Protein AF-A0A7V6CBP6-F1 (afdb_monomer)

Structure (mmCIF, N/CA/C/O backbone):
data_AF-A0A7V6CBP6-F1
#
_entry.id   AF-A0A7V6CBP6-F1
#
loop_
_atom_site.group_PDB
_atom_site.id
_atom_site.type_symbol
_atom_site.label_atom_id
_atom_site.label_alt_id
_atom_site.label_comp_id
_atom_site.label_asym_id
_atom_site.label_entity_id
_atom_site.label_seq_id
_atom_site.pdbx_PDB_ins_code
_atom_site.Cartn_x
_atom_site.Cartn_y
_atom_site.Cartn_z
_atom_site.occupancy
_atom_site.B_iso_or_equiv
_atom_site.auth_seq_id
_atom_site.auth_comp_id
_atom_site.auth_asym_id
_atom_site.auth_atom_id
_atom_site.pdbx_PDB_model_num
ATOM 1 N N . MET A 1 1 ? -61.537 -7.329 -17.086 1.00 38.50 1 MET A N 1
ATOM 2 C CA . MET A 1 1 ? -60.526 -8.376 -17.371 1.00 38.50 1 MET A CA 1
ATOM 3 C C . MET A 1 1 ? -59.136 -7.787 -17.125 1.00 38.50 1 MET A C 1
ATOM 5 O O . MET A 1 1 ? -59.029 -6.574 -17.039 1.00 38.50 1 MET A O 1
ATOM 9 N N . HIS A 1 2 ? -58.152 -8.631 -16.827 1.00 30.05 2 HIS A N 1
ATOM 10 C CA . HIS A 1 2 ? -57.202 -8.487 -15.713 1.00 30.05 2 HIS A CA 1
ATOM 11 C C . HIS A 1 2 ? -56.175 -7.332 -15.710 1.00 30.05 2 HIS A C 1
ATOM 13 O O . HIS A 1 2 ? -55.595 -6.974 -16.726 1.00 30.05 2 HIS A O 1
ATOM 19 N N . ARG A 1 3 ? -55.919 -6.841 -14.482 1.00 33.16 3 ARG A N 1
ATOM 20 C CA . ARG A 1 3 ? -54.707 -6.135 -14.025 1.00 33.16 3 ARG A CA 1
ATOM 21 C C . ARG A 1 3 ? -53.489 -7.062 -14.085 1.00 33.16 3 ARG A C 1
ATOM 23 O O . ARG A 1 3 ? -53.638 -8.225 -13.728 1.00 33.16 3 ARG A O 1
ATOM 30 N N . LEU A 1 4 ? -52.302 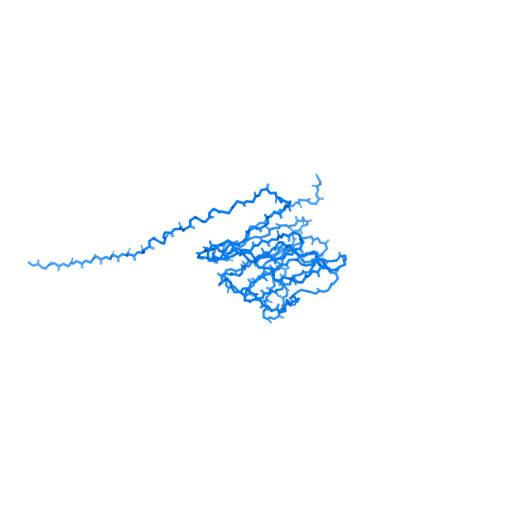-6.501 -14.325 1.00 26.56 4 LEU A N 1
ATOM 31 C CA . LEU A 1 4 ? -51.046 -6.931 -13.697 1.00 26.56 4 LEU A CA 1
ATOM 32 C C . LEU A 1 4 ? -50.136 -5.708 -13.493 1.00 26.56 4 LEU A C 1
ATOM 34 O O . LEU A 1 4 ? -49.913 -4.917 -14.405 1.00 26.56 4 LEU A O 1
ATOM 38 N N . SER A 1 5 ? -49.679 -5.555 -12.252 1.00 32.88 5 SER A N 1
ATOM 39 C CA . SER A 1 5 ? -48.709 -4.571 -11.772 1.00 32.88 5 SER A CA 1
ATOM 40 C C . SER A 1 5 ? -47.341 -5.238 -11.638 1.00 32.88 5 SER A C 1
ATOM 42 O O . SER A 1 5 ? -47.280 -6.411 -11.282 1.00 32.88 5 SER A O 1
ATOM 44 N N . ALA A 1 6 ? -46.262 -4.471 -11.786 1.00 27.09 6 ALA A N 1
ATOM 45 C CA . ALA A 1 6 ? -45.015 -4.730 -11.072 1.00 27.09 6 ALA A CA 1
ATOM 46 C C . ALA A 1 6 ? -44.311 -3.394 -10.800 1.00 27.09 6 ALA A C 1
ATOM 48 O O . ALA A 1 6 ? -43.872 -2.700 -11.712 1.00 27.09 6 ALA A O 1
ATOM 49 N N . LEU A 1 7 ? -44.283 -3.034 -9.518 1.00 31.08 7 LEU A N 1
ATOM 50 C CA . LEU A 1 7 ? -43.473 -1.981 -8.923 1.00 31.08 7 LEU A CA 1
ATOM 51 C C . LEU A 1 7 ? -42.168 -2.659 -8.479 1.00 31.08 7 LEU A C 1
ATOM 53 O O . LEU A 1 7 ? -42.246 -3.674 -7.787 1.00 31.08 7 LEU A O 1
ATOM 57 N N . LEU A 1 8 ? -40.997 -2.111 -8.807 1.00 27.20 8 LEU A N 1
ATOM 58 C CA . LEU A 1 8 ? -39.790 -2.394 -8.030 1.00 27.20 8 LEU A CA 1
ATOM 59 C C . LEU A 1 8 ? -39.321 -1.087 -7.397 1.00 27.20 8 LEU A C 1
ATOM 61 O O . LEU A 1 8 ? -38.826 -0.184 -8.065 1.00 27.20 8 LEU A O 1
ATOM 65 N N . LEU A 1 9 ? -39.560 -0.991 -6.093 1.00 33.56 9 LEU A N 1
ATOM 66 C CA . LEU A 1 9 ? -39.069 0.058 -5.219 1.00 33.56 9 LEU A CA 1
ATOM 67 C C . LEU A 1 9 ? -37.680 -0.389 -4.739 1.00 33.56 9 LEU A C 1
ATOM 69 O O . LEU A 1 9 ? -37.587 -1.337 -3.964 1.00 33.56 9 LEU A O 1
ATOM 73 N N . SER A 1 10 ? -36.602 0.255 -5.187 1.00 31.58 10 SER A N 1
ATOM 74 C CA . SER A 1 10 ? -35.298 0.121 -4.527 1.00 31.58 10 SER A CA 1
ATOM 75 C C . SER A 1 10 ? -35.087 1.327 -3.615 1.00 31.58 10 SER A C 1
ATOM 77 O O . SER A 1 10 ? -34.650 2.391 -4.052 1.00 31.58 10 SER A O 1
ATOM 79 N N . LEU A 1 11 ? -35.437 1.164 -2.340 1.00 42.25 11 LEU A N 1
ATOM 80 C CA . LEU A 1 11 ? -35.000 2.041 -1.257 1.00 42.25 11 LEU A CA 1
ATOM 81 C C . LEU A 1 11 ? -33.552 1.675 -0.916 1.00 42.25 11 LEU A C 1
ATOM 83 O O . LEU A 1 11 ? -33.316 0.727 -0.172 1.00 42.25 11 LEU A O 1
ATOM 87 N N . LEU A 1 12 ? -32.585 2.416 -1.454 1.00 39.66 12 LEU A N 1
ATOM 88 C CA . LEU A 1 12 ? -31.275 2.514 -0.816 1.00 39.66 12 LEU A CA 1
ATOM 89 C C . LEU A 1 12 ? -31.327 3.725 0.123 1.00 39.6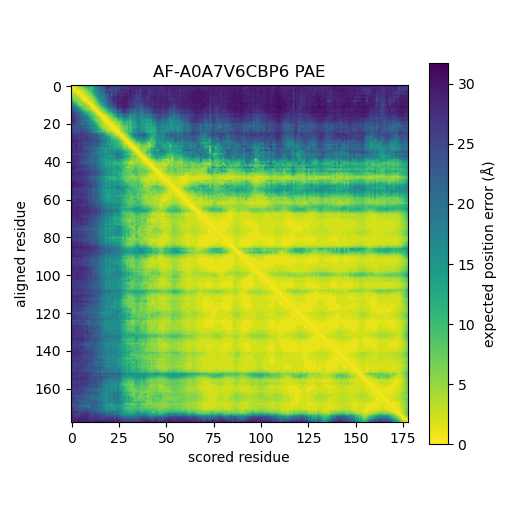6 12 LEU A C 1
ATOM 91 O O . LEU A 1 12 ? -31.655 4.821 -0.343 1.00 39.66 12 LEU A O 1
ATOM 95 N N . PRO A 1 13 ? -31.051 3.575 1.429 1.00 45.50 13 PRO A N 1
ATOM 96 C CA . PRO A 1 13 ? -30.871 4.734 2.280 1.00 45.50 13 PRO A CA 1
ATOM 97 C C . PRO A 1 13 ? -29.571 5.409 1.841 1.00 45.50 13 PRO A C 1
ATOM 99 O O . PRO A 1 13 ? -28.504 4.799 1.869 1.00 45.50 13 PRO A O 1
ATOM 102 N N . PHE A 1 14 ? -29.657 6.666 1.412 1.00 44.62 14 PHE A N 1
ATOM 103 C CA . PHE A 1 14 ? -28.477 7.517 1.348 1.00 44.62 14 PHE A CA 1
ATOM 104 C C . PHE A 1 14 ? -27.903 7.581 2.765 1.00 44.62 14 PHE A C 1
ATOM 106 O O . PHE A 1 14 ? -28.532 8.138 3.664 1.00 44.62 14 PHE A O 1
ATOM 113 N N . ALA A 1 15 ? -26.741 6.964 2.981 1.00 41.88 15 ALA A N 1
ATOM 114 C CA . ALA A 1 15 ? -25.973 7.185 4.192 1.00 41.88 15 ALA A CA 1
ATOM 115 C C . ALA A 1 15 ? -25.620 8.676 4.246 1.00 41.88 15 ALA A C 1
ATOM 117 O O . ALA A 1 15 ? -24.972 9.209 3.344 1.00 41.88 15 ALA A O 1
ATOM 118 N N . THR A 1 16 ? -26.094 9.363 5.280 1.00 40.12 16 THR A N 1
ATOM 119 C CA . THR A 1 16 ? -25.710 10.741 5.564 1.00 40.12 16 THR A CA 1
ATOM 120 C C . THR A 1 16 ? -24.207 10.758 5.828 1.00 40.12 16 THR A C 1
ATOM 122 O O . THR A 1 16 ? -23.753 10.219 6.835 1.00 40.12 16 THR A O 1
ATOM 125 N N . ALA A 1 17 ? -23.422 11.344 4.925 1.00 39.75 17 ALA A N 1
ATOM 126 C CA . ALA A 1 17 ? -22.000 11.551 5.162 1.00 39.75 17 ALA A CA 1
ATOM 127 C C . ALA A 1 17 ? -21.837 12.528 6.337 1.00 39.75 17 ALA A C 1
ATOM 129 O O . ALA A 1 17 ? -22.242 13.689 6.251 1.00 39.75 17 ALA A O 1
ATOM 130 N N . ILE A 1 18 ? -21.273 12.058 7.449 1.00 38.72 18 ILE A N 1
ATOM 131 C CA . ILE A 1 18 ? -20.889 12.925 8.563 1.00 38.72 18 ILE A CA 1
ATOM 132 C C . ILE A 1 18 ? -19.561 13.575 8.175 1.00 38.72 18 ILE A C 1
ATOM 134 O O . ILE A 1 18 ? -18.527 12.915 8.114 1.00 38.72 18 ILE A O 1
ATOM 138 N N . ALA A 1 19 ? -19.589 14.876 7.891 1.00 38.12 19 ALA A N 1
ATOM 139 C CA . ALA A 1 19 ? -18.374 15.665 7.751 1.00 38.12 19 ALA A CA 1
ATOM 140 C C . ALA A 1 19 ? -17.836 15.981 9.153 1.00 38.12 19 ALA A C 1
ATOM 142 O O . ALA A 1 19 ? -18.432 16.770 9.885 1.00 38.12 19 ALA A O 1
ATOM 143 N N . VAL A 1 20 ? -16.719 15.362 9.532 1.00 45.06 20 VAL A N 1
ATOM 144 C CA . VAL A 1 20 ? -15.991 15.703 10.760 1.00 45.06 20 VAL A CA 1
ATOM 145 C C . VAL A 1 20 ? -14.938 16.753 10.404 1.00 45.06 20 VAL A C 1
ATOM 147 O O . VAL A 1 20 ? -14.006 16.4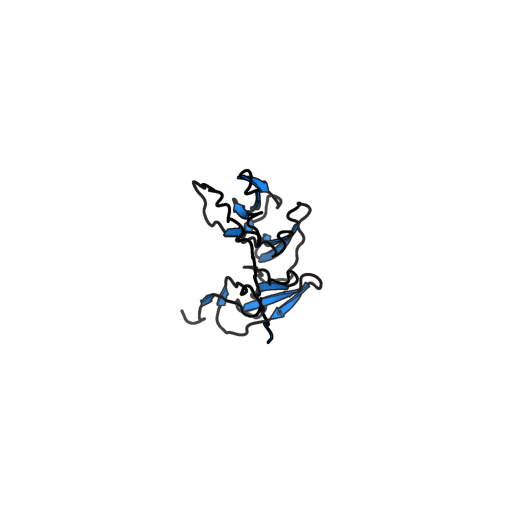40 9.660 1.00 45.06 20 VAL A O 1
ATOM 150 N N . PRO A 1 21 ? -15.056 18.003 10.887 1.00 40.78 21 PRO A N 1
ATOM 151 C CA . PRO A 1 21 ? -14.037 19.011 10.642 1.00 40.78 21 PRO A CA 1
ATOM 152 C C . PRO A 1 21 ? -12.779 18.675 11.451 1.00 40.78 21 PRO A C 1
ATOM 154 O O . PRO A 1 21 ? -12.775 18.757 12.678 1.00 40.78 21 PRO A O 1
ATOM 157 N N . VAL A 1 22 ? -11.699 18.312 10.760 1.00 42.38 22 VAL A N 1
ATOM 158 C CA . VAL A 1 22 ? -10.361 18.187 11.350 1.00 42.38 22 VAL A CA 1
ATOM 159 C C . VAL A 1 22 ? -9.578 19.450 11.001 1.00 42.38 22 VAL A C 1
ATOM 161 O O . VAL A 1 22 ? -9.260 19.685 9.837 1.00 42.38 22 VAL A O 1
ATOM 164 N N . SER A 1 23 ? -9.274 20.269 12.007 1.00 43.75 23 SER A N 1
ATOM 165 C CA . SER A 1 23 ? -8.428 21.455 11.846 1.00 43.75 23 SER A CA 1
ATOM 166 C C . SER A 1 23 ? -6.984 21.100 12.177 1.00 43.75 23 SER A C 1
ATOM 168 O O . SER A 1 23 ? -6.668 20.783 13.323 1.00 43.75 23 SER A O 1
ATOM 170 N N . LEU A 1 24 ? -6.102 21.172 11.181 1.00 42.16 24 LEU A N 1
ATOM 171 C CA . LEU A 1 24 ? -4.659 21.076 11.378 1.00 42.16 24 LEU A CA 1
ATOM 172 C C . LEU A 1 24 ? -4.036 22.439 11.086 1.00 42.16 24 LEU A C 1
ATOM 174 O O . LEU A 1 24 ? -4.231 22.991 10.006 1.00 42.16 24 LEU A O 1
ATOM 178 N N . HIS A 1 25 ? -3.304 22.986 12.051 1.00 34.56 25 HIS A N 1
ATOM 179 C CA . HIS A 1 25 ? -2.754 24.333 11.924 1.00 34.56 25 HIS A CA 1
ATOM 180 C C . HIS A 1 25 ? -1.387 24.349 11.227 1.00 34.56 25 HIS A C 1
ATOM 182 O O . HIS A 1 25 ? -1.090 25.329 10.554 1.00 34.56 25 HIS A O 1
ATOM 188 N N . GLU A 1 26 ? -0.599 23.265 11.306 1.00 34.53 26 GLU A N 1
ATOM 189 C CA . GLU A 1 26 ? 0.719 23.140 10.663 1.00 34.53 26 GLU A CA 1
ATOM 190 C C . GLU A 1 26 ? 1.080 21.661 10.406 1.00 34.53 26 GLU A C 1
ATOM 192 O O . GLU A 1 26 ? 0.790 20.792 11.230 1.00 34.53 26 GLU A O 1
ATOM 197 N N . GLY A 1 27 ? 1.730 21.360 9.275 1.00 33.56 27 GLY A N 1
ATOM 198 C CA . GLY A 1 27 ? 2.235 20.019 8.964 1.00 33.56 27 GLY A CA 1
ATOM 199 C C . GLY A 1 27 ? 2.863 19.923 7.571 1.00 33.56 27 GLY A C 1
ATOM 200 O O . GLY A 1 27 ? 2.257 20.317 6.578 1.00 33.56 27 GLY A O 1
ATOM 201 N N . THR A 1 28 ? 4.076 19.379 7.478 1.00 35.53 28 THR A N 1
ATOM 202 C CA . THR A 1 28 ? 4.722 19.067 6.194 1.00 35.53 28 THR A CA 1
ATOM 203 C C . THR A 1 28 ? 4.391 17.625 5.818 1.00 35.53 28 THR A C 1
ATOM 205 O O . THR A 1 28 ? 4.787 16.719 6.545 1.00 35.53 28 THR A O 1
ATOM 208 N N . ARG A 1 29 ? 3.734 17.433 4.661 1.00 37.00 29 ARG A N 1
ATOM 209 C CA . ARG A 1 29 ? 3.396 16.133 4.038 1.00 37.00 29 ARG A CA 1
ATOM 210 C C . ARG A 1 29 ? 2.373 15.320 4.845 1.00 37.00 29 ARG A C 1
ATOM 212 O O . ARG A 1 29 ? 2.731 14.476 5.646 1.00 37.00 29 ARG A O 1
ATOM 219 N N . ILE A 1 30 ? 1.091 15.588 4.606 1.00 51.06 30 ILE A N 1
ATOM 220 C CA . ILE A 1 30 ? -0.029 14.886 5.242 1.00 51.06 30 ILE A CA 1
ATOM 221 C C . ILE A 1 30 ? -0.619 13.932 4.200 1.00 51.06 30 ILE A C 1
ATOM 223 O O . ILE A 1 30 ? -1.234 14.395 3.239 1.00 51.06 30 ILE A O 1
ATOM 227 N N . ALA A 1 31 ? -0.430 12.620 4.352 1.00 54.44 31 ALA A N 1
ATOM 228 C CA . ALA A 1 31 ? -1.246 11.639 3.640 1.00 54.44 31 ALA A CA 1
ATOM 229 C C . ALA A 1 31 ? -2.430 11.245 4.531 1.00 54.44 31 ALA A C 1
ATOM 231 O O . ALA A 1 31 ? -2.244 10.886 5.691 1.00 54.44 31 ALA A O 1
ATOM 232 N N . VAL A 1 32 ? -3.646 11.333 3.995 1.00 58.00 32 VAL A N 1
ATOM 233 C CA . VAL A 1 32 ? -4.886 10.981 4.696 1.00 58.00 32 VAL A CA 1
ATOM 234 C C . VAL A 1 32 ? -5.523 9.808 3.959 1.00 58.00 32 VAL A C 1
ATOM 236 O O . VAL A 1 32 ? -5.761 9.902 2.758 1.00 58.00 32 VAL A O 1
ATOM 239 N N . SER A 1 33 ? -5.819 8.720 4.670 1.00 63.34 33 SER A N 1
ATOM 240 C CA . SER A 1 33 ? -6.609 7.594 4.148 1.00 63.34 33 SER A CA 1
ATOM 241 C C . SER A 1 33 ? -7.809 7.358 5.062 1.00 63.34 33 SER A C 1
ATOM 243 O O . SER A 1 33 ? -7.641 7.314 6.281 1.00 63.34 33 SER A O 1
ATOM 245 N N . ALA A 1 34 ? -9.002 7.199 4.483 1.00 59.16 34 ALA A N 1
ATOM 246 C CA . ALA A 1 34 ? -10.255 6.972 5.208 1.00 59.16 34 ALA A CA 1
ATOM 247 C C . ALA A 1 34 ? -10.834 5.576 4.915 1.00 59.16 34 ALA A C 1
ATOM 249 O O . ALA A 1 34 ? -10.650 5.060 3.813 1.00 59.16 34 ALA A O 1
ATOM 250 N N . SER A 1 35 ? -11.522 4.960 5.885 1.00 56.78 35 SER A N 1
ATOM 251 C CA . SER A 1 35 ? -12.229 3.683 5.664 1.00 56.78 35 SER A CA 1
ATOM 252 C C . SER A 1 35 ? -13.487 3.881 4.810 1.00 56.78 35 SER A C 1
ATOM 254 O O . SER A 1 35 ? -14.018 4.990 4.740 1.00 56.78 35 SER A O 1
ATOM 256 N N . HIS A 1 36 ? -14.016 2.809 4.204 1.00 53.88 36 HIS A N 1
ATOM 257 C CA . HIS A 1 36 ? -15.183 2.860 3.302 1.00 53.88 36 HIS A CA 1
ATOM 258 C C . HIS A 1 36 ? -16.500 3.351 3.962 1.00 53.88 36 HIS A C 1
ATOM 260 O O . HIS A 1 36 ? -17.500 3.534 3.278 1.00 53.88 36 HIS A O 1
ATOM 266 N N . GLY A 1 37 ? -16.504 3.618 5.275 1.00 56.44 37 GLY A N 1
ATOM 267 C CA . GLY A 1 37 ? -17.607 4.259 6.008 1.00 56.44 37 GLY A CA 1
ATOM 268 C C . GLY A 1 37 ? -17.233 5.578 6.696 1.00 56.44 37 GLY A C 1
ATOM 269 O O . GLY A 1 37 ? -18.047 6.134 7.425 1.00 56.44 37 GLY A O 1
ATOM 270 N N . GLY A 1 38 ? -16.003 6.071 6.510 1.00 60.75 38 GLY A N 1
ATOM 271 C CA . GLY A 1 38 ? -15.495 7.263 7.196 1.00 60.75 38 GLY A CA 1
ATOM 272 C C . GLY A 1 38 ? -15.246 7.068 8.695 1.00 60.75 38 GLY A C 1
ATOM 273 O O . GLY A 1 38 ? -15.062 8.047 9.405 1.00 60.75 38 GLY A O 1
ATOM 274 N N . GLU A 1 39 ? -15.227 5.825 9.182 1.00 64.69 39 GLU A N 1
ATOM 275 C CA . GLU A 1 39 ? -15.091 5.492 10.609 1.00 64.69 39 GLU A CA 1
ATOM 276 C C . GLU A 1 39 ? -13.664 5.645 11.141 1.00 64.69 39 GLU A C 1
ATOM 278 O O . GLU A 1 39 ? -13.446 5.614 12.351 1.00 64.69 39 GLU A O 1
ATOM 283 N N . ARG A 1 40 ? -12.668 5.754 10.257 1.00 67.00 40 ARG A N 1
ATOM 284 C CA . ARG A 1 40 ? -11.251 5.831 10.628 1.00 67.00 40 ARG A CA 1
ATOM 285 C C . ARG A 1 40 ? -10.486 6.699 9.654 1.00 67.00 40 ARG A C 1
ATOM 287 O O . ARG A 1 40 ? -10.711 6.599 8.449 1.00 67.00 40 ARG A O 1
ATOM 294 N N . ILE A 1 41 ? -9.545 7.475 10.182 1.00 76.38 41 ILE A N 1
ATOM 295 C CA . ILE A 1 41 ? -8.592 8.258 9.396 1.00 76.38 41 ILE A CA 1
ATOM 296 C C . ILE A 1 41 ? -7.176 7.862 9.821 1.00 76.38 41 ILE A C 1
ATOM 298 O O . ILE A 1 41 ? -6.862 7.895 11.008 1.00 76.38 41 ILE A O 1
ATOM 302 N N . SER A 1 42 ? -6.304 7.496 8.881 1.00 74.56 42 SER A N 1
ATOM 303 C CA . SER A 1 42 ? -4.870 7.326 9.158 1.00 74.56 42 SER A CA 1
ATOM 304 C C . SER A 1 42 ? -4.063 8.496 8.617 1.00 74.56 42 SER A C 1
ATOM 306 O O . SER A 1 42 ? -4.330 8.947 7.502 1.00 74.56 42 SER A O 1
ATOM 308 N N . MET A 1 43 ? -3.050 8.927 9.368 1.00 77.56 43 MET A N 1
ATOM 309 C CA . MET A 1 43 ? -2.127 9.987 8.963 1.00 77.56 43 MET A CA 1
ATOM 310 C C . MET A 1 43 ? -0.684 9.654 9.336 1.00 77.56 43 MET A C 1
ATOM 312 O O . MET A 1 43 ? -0.434 9.029 10.371 1.00 77.56 43 MET A O 1
ATOM 316 N N . ASP A 1 44 ? 0.271 10.104 8.526 1.00 76.50 44 ASP A N 1
ATOM 317 C CA . ASP A 1 44 ? 1.653 10.235 8.971 1.00 76.50 44 ASP A CA 1
ATOM 318 C C . ASP A 1 44 ? 1.880 11.604 9.629 1.00 76.50 44 ASP A C 1
ATOM 320 O O . ASP A 1 44 ? 1.552 12.647 9.069 1.00 76.50 44 ASP A O 1
ATOM 324 N N . LEU A 1 45 ? 2.413 11.602 10.854 1.00 72.88 45 LEU A N 1
ATOM 325 C CA . LEU A 1 45 ? 2.767 12.814 11.599 1.00 72.88 45 LEU A CA 1
ATOM 326 C C . LEU A 1 45 ? 4.058 12.574 12.380 1.00 72.88 45 LEU A C 1
ATOM 328 O O . LEU A 1 45 ? 4.154 11.624 13.162 1.00 72.88 45 LEU A O 1
ATOM 332 N N . ALA A 1 46 ? 5.047 13.447 12.165 1.00 76.12 46 ALA A N 1
ATOM 333 C CA . ALA A 1 46 ? 6.380 13.365 12.770 1.00 76.12 46 ALA A CA 1
ATOM 334 C C . ALA A 1 46 ? 7.085 12.005 12.544 1.00 76.12 46 ALA A C 1
ATOM 336 O O . ALA A 1 46 ? 7.736 11.475 13.444 1.00 76.12 46 ALA A O 1
ATOM 337 N N . GLY A 1 47 ? 6.944 11.434 11.338 1.00 80.19 47 GLY A N 1
ATOM 338 C CA . GLY A 1 47 ? 7.596 10.176 10.943 1.00 80.19 47 GLY A CA 1
ATOM 339 C C . GLY A 1 47 ? 6.985 8.920 11.566 1.00 80.19 47 GLY A C 1
ATOM 340 O O . GLY A 1 47 ? 7.663 7.900 11.666 1.00 80.19 47 GLY A O 1
ATOM 341 N N . ARG A 1 48 ? 5.733 8.998 12.025 1.00 85.38 48 ARG A N 1
ATOM 342 C CA . ARG A 1 48 ? 4.996 7.897 12.654 1.00 85.38 48 ARG A CA 1
ATOM 343 C C . ARG A 1 48 ? 3.595 7.806 12.079 1.00 85.38 48 ARG A C 1
ATOM 345 O O . ARG A 1 48 ? 3.033 8.823 11.672 1.00 85.38 48 ARG A O 1
ATOM 352 N N . ILE A 1 49 ? 3.012 6.610 12.122 1.00 86.50 49 ILE A N 1
ATOM 353 C CA . ILE A 1 49 ? 1.621 6.402 11.715 1.00 86.50 49 ILE A CA 1
ATOM 354 C C . ILE A 1 49 ? 0.698 6.603 12.910 1.00 86.50 49 ILE A C 1
ATOM 356 O O . ILE A 1 49 ? 0.897 6.015 13.979 1.00 86.50 49 ILE A O 1
ATOM 360 N N . TRP A 1 50 ? -0.334 7.410 12.705 1.00 85.31 50 TRP A N 1
ATOM 361 C CA . TRP A 1 50 ? -1.385 7.691 13.668 1.00 85.31 50 TRP A CA 1
ATOM 362 C C . TRP A 1 50 ? -2.733 7.261 13.104 1.00 85.31 50 TRP A C 1
ATOM 364 O O . TRP A 1 50 ? -3.001 7.428 11.914 1.00 85.31 50 TRP A O 1
ATOM 374 N N . LEU A 1 51 ? -3.581 6.728 13.978 1.00 84.94 51 LEU A N 1
ATOM 375 C CA . LEU A 1 51 ? -4.995 6.505 13.709 1.00 84.94 51 LEU A CA 1
ATOM 376 C C . LEU A 1 51 ? -5.799 7.556 14.463 1.00 84.94 51 LEU A C 1
ATOM 378 O O . LEU A 1 51 ? -5.631 7.703 15.674 1.00 84.94 51 LEU A O 1
ATOM 382 N N . VAL A 1 52 ? -6.658 8.263 13.747 1.00 83.62 52 VAL A N 1
ATOM 383 C CA . VAL A 1 52 ? -7.576 9.261 14.283 1.00 83.62 52 VAL A CA 1
ATOM 384 C C . VAL A 1 52 ? -8.974 8.659 14.306 1.00 83.62 52 VAL A C 1
ATOM 386 O O . VAL A 1 52 ? -9.455 8.141 13.292 1.00 83.62 52 VAL A O 1
ATOM 389 N N . ASP A 1 53 ? -9.610 8.725 15.470 1.00 76.62 53 ASP A N 1
ATOM 390 C CA . ASP A 1 53 ? -11.031 8.438 15.632 1.00 76.62 53 ASP A CA 1
ATOM 391 C C . ASP A 1 53 ? -11.834 9.676 15.186 1.00 76.62 53 ASP A C 1
ATOM 393 O O . ASP A 1 53 ? -11.70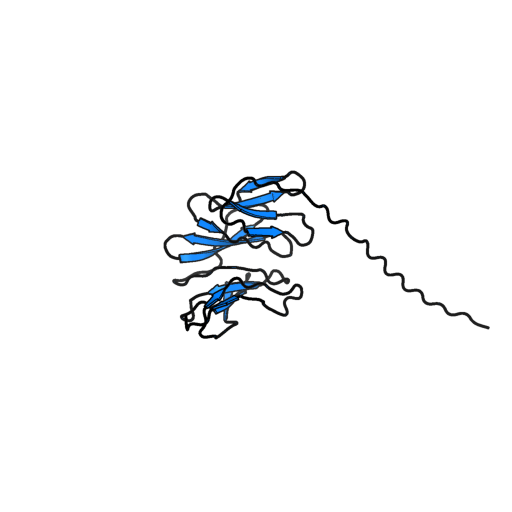9 10.742 15.792 1.00 76.62 53 ASP A O 1
ATOM 397 N N . PRO A 1 54 ? -12.641 9.583 14.119 1.00 69.31 54 PRO A N 1
ATOM 398 C CA . PRO A 1 54 ? -13.395 10.717 13.601 1.00 69.31 54 PRO A CA 1
ATOM 399 C C . PRO A 1 54 ? -14.557 11.123 14.519 1.00 69.31 54 PRO A C 1
ATOM 401 O O . PRO A 1 54 ? -15.000 12.264 14.462 1.00 69.31 54 PRO A O 1
ATOM 404 N N . GLY A 1 55 ? -15.044 10.247 15.401 1.00 70.25 55 GLY A N 1
ATOM 405 C CA . GLY A 1 55 ? -16.135 10.578 16.319 1.00 70.25 55 GLY A CA 1
ATOM 406 C C . GLY A 1 55 ? -15.726 11.552 17.427 1.00 70.25 55 GLY A C 1
ATOM 407 O O . GLY A 1 55 ? -16.566 12.300 17.927 1.00 70.25 55 GLY A O 1
ATOM 408 N N . ASN A 1 56 ? -14.448 11.558 17.817 1.00 76.00 56 ASN A N 1
ATOM 409 C CA . ASN A 1 56 ? -13.944 12.377 18.928 1.00 76.00 56 ASN A CA 1
ATOM 410 C C . ASN A 1 56 ? -12.638 13.139 18.625 1.00 76.00 56 ASN A C 1
ATOM 412 O O . ASN A 1 56 ? -12.203 13.940 19.450 1.00 76.00 56 ASN A O 1
ATOM 416 N N . GLY A 1 57 ? -12.012 12.914 17.468 1.00 73.81 57 GLY A N 1
ATOM 417 C CA . GLY A 1 57 ? -10.765 13.556 17.051 1.00 73.81 57 GLY A CA 1
ATOM 418 C C . GLY A 1 57 ? -9.507 13.049 17.766 1.00 73.81 57 GLY A C 1
ATOM 419 O O . GLY A 1 57 ? -8.434 13.623 17.579 1.00 73.81 57 GLY A O 1
ATOM 420 N N . LEU A 1 58 ? -9.598 12.000 18.590 1.00 80.25 58 LEU A N 1
ATOM 421 C CA . LEU A 1 58 ? -8.450 11.468 19.321 1.00 80.25 58 LEU A CA 1
ATOM 422 C C . LEU A 1 58 ? -7.507 10.719 18.376 1.00 80.25 58 LEU A C 1
ATOM 424 O O . LEU A 1 58 ? -7.914 9.814 17.648 1.00 80.25 58 LEU A O 1
ATOM 428 N N . ALA A 1 59 ? -6.222 11.072 18.437 1.00 83.88 59 ALA A N 1
ATOM 429 C CA . ALA A 1 59 ? -5.161 10.424 17.679 1.00 83.88 59 ALA A CA 1
ATOM 430 C C . ALA A 1 59 ? -4.375 9.439 18.556 1.00 83.88 59 ALA A C 1
ATOM 432 O O . ALA A 1 59 ? -3.909 9.780 19.646 1.00 83.88 59 ALA A O 1
ATOM 433 N N . ARG A 1 60 ? -4.164 8.222 18.051 1.00 86.25 60 ARG A N 1
ATOM 434 C CA . ARG A 1 60 ? -3.342 7.186 18.690 1.00 86.25 60 ARG A CA 1
ATOM 435 C C . ARG A 1 60 ? -2.209 6.754 17.767 1.00 86.25 60 ARG A C 1
ATOM 437 O O . ARG A 1 60 ? -2.446 6.355 16.630 1.00 86.25 60 ARG A O 1
ATOM 444 N N . GLY A 1 61 ? -0.980 6.793 18.277 1.00 87.38 61 GLY A N 1
ATOM 445 C CA . GLY A 1 61 ? 0.195 6.315 17.550 1.00 87.38 61 GLY A CA 1
ATOM 446 C C . GLY A 1 61 ? 0.179 4.793 17.403 1.00 87.38 61 GLY A C 1
ATOM 447 O O . GLY A 1 61 ? -0.024 4.081 18.387 1.00 87.38 61 GLY A O 1
ATOM 448 N N . LEU A 1 62 ? 0.403 4.305 16.183 1.00 88.88 62 LEU A N 1
ATOM 449 C CA . LEU A 1 62 ? 0.410 2.878 15.846 1.00 88.88 62 LEU A CA 1
ATOM 450 C C . LEU A 1 62 ? 1.811 2.292 15.687 1.00 88.88 62 LEU A C 1
ATOM 452 O O . LEU A 1 62 ? 1.980 1.086 15.846 1.00 88.88 62 LEU A O 1
ATOM 456 N N . THR A 1 63 ? 2.813 3.121 15.396 1.00 87.31 63 THR A N 1
ATOM 457 C CA . THR A 1 63 ? 4.185 2.654 15.178 1.00 87.31 63 THR A CA 1
ATOM 458 C C . THR A 1 63 ? 5.152 3.144 16.262 1.00 87.31 63 THR A C 1
ATOM 460 O O . THR A 1 63 ? 4.943 4.218 16.859 1.00 87.31 63 THR A O 1
ATOM 463 N N . PRO A 1 64 ? 6.197 2.351 16.578 1.00 83.62 64 PRO A N 1
ATOM 464 C CA . PRO A 1 64 ? 7.205 2.727 17.563 1.00 83.62 64 PRO A CA 1
ATOM 465 C C . PRO A 1 64 ? 8.052 3.924 17.089 1.00 83.62 64 PRO A C 1
ATOM 467 O O . PRO A 1 64 ? 8.131 4.196 15.892 1.00 83.62 64 PRO A O 1
ATOM 470 N N . PRO A 1 65 ? 8.698 4.660 18.010 1.00 80.56 65 PRO A N 1
ATOM 471 C CA . PRO A 1 65 ? 9.626 5.730 17.646 1.00 80.56 65 PRO A CA 1
ATOM 472 C C . PRO A 1 65 ? 10.924 5.183 17.019 1.00 80.56 65 PRO A C 1
ATOM 474 O O . PRO A 1 65 ? 11.273 4.018 17.204 1.00 80.56 65 PRO A O 1
ATOM 477 N N . GLY A 1 66 ? 11.678 6.049 16.330 1.00 79.56 66 GLY A N 1
ATOM 478 C CA . GLY A 1 66 ? 13.026 5.737 15.823 1.00 79.56 66 GLY A CA 1
ATOM 479 C C . GLY A 1 66 ? 13.097 5.246 14.372 1.00 79.56 66 GLY A C 1
ATOM 480 O O . GLY A 1 66 ? 14.173 4.865 13.915 1.00 79.56 66 GLY A O 1
ATOM 481 N N . ARG A 1 67 ? 11.979 5.273 13.640 1.00 82.69 67 ARG A N 1
ATOM 482 C CA . ARG A 1 67 ? 11.905 5.021 12.193 1.00 82.69 67 ARG A CA 1
ATOM 483 C C . ARG A 1 67 ? 11.240 6.197 11.488 1.00 82.69 67 ARG A C 1
ATOM 485 O O . ARG A 1 67 ? 10.630 7.040 12.140 1.00 82.69 67 ARG A O 1
ATOM 492 N N . ILE A 1 68 ? 11.385 6.255 10.166 1.00 88.50 68 ILE A N 1
ATOM 493 C CA . ILE A 1 68 ? 10.620 7.182 9.329 1.00 88.50 68 ILE A CA 1
ATOM 494 C C . ILE A 1 68 ? 9.511 6.371 8.669 1.00 88.50 68 ILE A C 1
ATOM 496 O O . ILE A 1 68 ? 9.728 5.753 7.624 1.00 88.50 68 ILE A O 1
ATOM 500 N N . ASP A 1 69 ? 8.346 6.369 9.309 1.00 92.38 69 ASP A N 1
ATOM 501 C CA . ASP A 1 69 ? 7.139 5.725 8.808 1.00 92.38 69 ASP A CA 1
ATOM 502 C C . ASP A 1 69 ? 6.243 6.761 8.124 1.00 92.38 69 ASP A C 1
ATOM 504 O O . ASP A 1 69 ? 5.974 7.828 8.684 1.00 92.38 69 ASP A O 1
ATOM 508 N N . ARG A 1 70 ? 5.804 6.471 6.897 1.00 92.12 70 ARG A N 1
ATOM 509 C CA . ARG A 1 70 ? 5.064 7.416 6.047 1.00 92.12 70 ARG A CA 1
ATOM 510 C C . ARG A 1 70 ? 4.151 6.712 5.049 1.00 92.12 70 ARG A C 1
ATOM 512 O O . ARG A 1 70 ? 4.235 5.498 4.874 1.00 92.12 70 ARG A O 1
ATOM 519 N N . ARG A 1 71 ? 3.318 7.501 4.356 1.00 90.31 71 ARG A N 1
ATOM 520 C CA . ARG A 1 71 ? 2.393 7.031 3.304 1.00 90.31 71 ARG A CA 1
ATOM 521 C C . ARG A 1 71 ? 1.522 5.845 3.764 1.00 90.31 71 ARG A C 1
ATOM 523 O O . ARG A 1 71 ? 1.568 4.784 3.139 1.00 90.31 71 ARG A O 1
ATOM 530 N N . PRO A 1 72 ? 0.774 5.983 4.875 1.00 93.62 72 PRO A N 1
ATOM 531 C CA . PRO A 1 72 ? -0.140 4.936 5.298 1.00 93.62 72 PRO A CA 1
ATOM 532 C C . PRO A 1 72 ? -1.274 4.765 4.282 1.00 93.62 72 PRO A C 1
ATOM 534 O O . PRO A 1 72 ? -1.853 5.749 3.822 1.00 93.62 72 PRO A O 1
ATOM 537 N N . ALA A 1 73 ? -1.632 3.518 3.997 1.00 92.88 73 ALA A N 1
ATOM 538 C CA . ALA A 1 73 ? -2.847 3.155 3.284 1.00 92.88 73 ALA A CA 1
ATOM 539 C C . ALA A 1 73 ? -3.662 2.182 4.143 1.00 92.88 73 ALA A C 1
ATOM 541 O O . ALA A 1 73 ? -3.185 1.115 4.552 1.00 92.88 73 ALA A O 1
ATOM 542 N N . LEU A 1 74 ? -4.898 2.576 4.436 1.00 92.19 74 LEU A N 1
ATOM 543 C CA . LEU A 1 74 ? -5.845 1.784 5.211 1.00 92.19 74 LEU A CA 1
ATOM 544 C C . LEU A 1 74 ? -6.474 0.708 4.316 1.00 92.19 74 LEU A C 1
ATOM 546 O O . LEU A 1 74 ? -6.812 0.985 3.165 1.00 92.19 74 LEU A O 1
ATOM 550 N N . SER A 1 75 ? -6.620 -0.512 4.831 1.00 94.00 75 SER A N 1
ATOM 551 C CA . SER A 1 75 ? -7.272 -1.606 4.111 1.00 94.00 75 SER A CA 1
ATOM 552 C C . SER A 1 75 ? -8.757 -1.306 3.869 1.00 94.00 75 SER A C 1
ATOM 554 O O . SER A 1 75 ? -9.351 -0.526 4.621 1.00 94.00 75 SER A O 1
ATOM 556 N N . PRO A 1 76 ? -9.392 -1.924 2.853 1.00 89.88 76 PRO A N 1
ATOM 557 C CA . PRO A 1 76 ? -10.792 -1.646 2.514 1.00 89.88 76 PRO A CA 1
ATOM 558 C C . PRO A 1 76 ? -11.768 -1.874 3.679 1.00 89.88 76 PRO A C 1
ATOM 560 O O . PRO A 1 76 ? -12.695 -1.093 3.882 1.00 89.88 76 PRO A O 1
ATOM 563 N N . ASP A 1 77 ? -11.513 -2.907 4.485 1.00 88.69 77 ASP A N 1
ATOM 564 C CA . ASP A 1 77 ? -12.264 -3.254 5.699 1.00 88.69 77 ASP A CA 1
ATOM 565 C C . ASP A 1 77 ? -11.892 -2.394 6.925 1.00 88.69 77 ASP A C 1
ATOM 567 O O . ASP A 1 77 ? -12.453 -2.559 8.006 1.00 88.69 77 ASP A O 1
ATOM 571 N N . GLY A 1 78 ? -10.918 -1.492 6.788 1.00 88.81 78 GLY A N 1
ATOM 572 C CA . GLY A 1 78 ? -10.441 -0.628 7.859 1.00 88.81 78 GLY A CA 1
ATOM 573 C C . GLY A 1 78 ? -9.673 -1.342 8.972 1.00 88.81 78 GLY A C 1
ATOM 574 O O . GLY A 1 78 ? -9.418 -0.706 9.998 1.00 88.81 78 GLY A O 1
ATOM 575 N N . SER A 1 79 ? -9.324 -2.624 8.821 1.00 92.38 79 SER A N 1
ATOM 576 C CA . SER A 1 79 ? -8.701 -3.432 9.879 1.00 92.38 79 SER A CA 1
ATOM 577 C C . SER A 1 79 ? -7.178 -3.303 9.936 1.00 92.38 79 SER A C 1
ATOM 579 O O . SER A 1 79 ? -6.581 -3.464 11.002 1.00 92.38 79 SER A O 1
ATOM 581 N N . ARG A 1 80 ? -6.518 -2.960 8.829 1.00 94.81 80 ARG A N 1
ATOM 582 C CA . ARG A 1 80 ? -5.054 -2.972 8.704 1.00 94.81 80 ARG A CA 1
ATOM 583 C C . ARG A 1 80 ? -4.549 -1.716 8.010 1.00 94.81 80 ARG A C 1
ATOM 585 O O . ARG A 1 80 ? -5.222 -1.151 7.157 1.00 94.81 80 ARG A O 1
ATOM 592 N N . ILE A 1 81 ? -3.334 -1.295 8.339 1.00 95.31 81 ILE A N 1
ATOM 593 C CA . ILE A 1 81 ? -2.629 -0.219 7.636 1.00 95.31 81 ILE A CA 1
ATOM 594 C C . ILE A 1 81 ? -1.326 -0.775 7.088 1.00 95.31 81 ILE A C 1
ATOM 596 O O . ILE A 1 81 ? -0.514 -1.306 7.849 1.00 95.31 81 ILE A O 1
ATOM 600 N N . VAL A 1 82 ? -1.120 -0.620 5.781 1.00 96.88 82 VAL A N 1
ATOM 601 C CA . VAL A 1 82 ? 0.208 -0.743 5.175 1.00 96.88 82 VAL A CA 1
ATOM 602 C C . VAL A 1 82 ? 0.867 0.625 5.174 1.00 96.88 82 VAL A C 1
ATOM 604 O O . VAL A 1 82 ? 0.199 1.638 4.985 1.00 96.88 82 VAL A O 1
ATOM 607 N N . TYR A 1 83 ? 2.169 0.673 5.394 1.00 96.38 83 TYR A N 1
ATOM 608 C CA . TYR A 1 83 ? 2.929 1.910 5.351 1.00 96.38 83 TYR A CA 1
ATOM 609 C C . TYR A 1 83 ? 4.356 1.654 4.878 1.00 96.38 83 TYR A C 1
ATOM 611 O O . TYR A 1 83 ? 4.878 0.540 4.957 1.00 96.38 83 TYR A O 1
ATOM 619 N N . GLU A 1 84 ? 4.990 2.710 4.384 1.00 96.06 84 GLU A N 1
ATOM 620 C CA . GLU A 1 84 ? 6.413 2.716 4.075 1.00 96.06 84 GLU A CA 1
ATOM 621 C C . GLU A 1 84 ? 7.192 2.985 5.366 1.00 96.06 84 GLU A C 1
ATOM 623 O O . GLU A 1 84 ? 6.961 3.999 6.022 1.00 96.06 84 GLU A O 1
ATOM 628 N N . SER A 1 85 ? 8.131 2.110 5.716 1.00 95.19 85 SER A N 1
ATOM 629 C CA . SER A 1 85 ? 9.076 2.313 6.814 1.00 95.19 85 SER A CA 1
ATOM 630 C C . SER A 1 85 ? 10.491 2.352 6.262 1.00 95.19 85 SER A C 1
ATOM 632 O O . SER A 1 85 ? 10.953 1.398 5.626 1.00 95.19 85 SER A O 1
ATOM 634 N N . ARG A 1 86 ? 11.206 3.449 6.517 1.00 90.06 86 ARG A N 1
ATOM 635 C CA . ARG A 1 86 ? 12.620 3.565 6.153 1.00 90.06 86 ARG A CA 1
ATOM 636 C C . ARG A 1 86 ? 13.495 3.176 7.337 1.00 90.06 86 ARG A C 1
ATOM 638 O O . ARG A 1 86 ? 13.555 3.889 8.339 1.00 90.06 86 ARG A O 1
ATOM 645 N N . THR A 1 87 ? 14.173 2.038 7.205 1.00 75.25 87 THR A N 1
ATOM 646 C CA . THR A 1 87 ? 15.165 1.545 8.171 1.00 75.25 87 THR A CA 1
ATOM 647 C C . THR A 1 87 ? 16.522 1.530 7.473 1.00 75.25 87 THR A C 1
ATOM 649 O O . THR A 1 87 ? 16.749 0.716 6.584 1.00 75.25 87 THR A O 1
ATOM 652 N N . GLY A 1 88 ? 17.418 2.452 7.834 1.00 81.12 88 GLY A N 1
ATOM 653 C CA . GLY A 1 88 ? 18.690 2.627 7.126 1.00 81.12 88 GLY A CA 1
ATOM 654 C C . GLY A 1 88 ? 18.520 3.331 5.774 1.00 81.12 88 GLY A C 1
ATOM 655 O O . GLY A 1 88 ? 17.886 4.386 5.692 1.00 81.12 88 GLY A O 1
ATOM 656 N N . ASP A 1 89 ? 19.109 2.770 4.717 1.00 84.94 89 ASP A N 1
ATOM 657 C CA . ASP A 1 89 ? 19.127 3.341 3.364 1.00 84.94 89 ASP A CA 1
ATOM 658 C C . ASP A 1 89 ? 17.969 2.871 2.470 1.00 84.94 89 ASP A C 1
ATOM 660 O O . ASP A 1 89 ? 17.817 3.406 1.368 1.00 84.94 89 ASP A O 1
ATOM 664 N N . ARG A 1 90 ? 17.131 1.937 2.943 1.00 91.56 90 ARG A N 1
ATOM 665 C CA . ARG A 1 90 ? 16.031 1.359 2.161 1.00 91.56 90 ARG A CA 1
ATOM 666 C C . ARG A 1 90 ? 14.660 1.615 2.747 1.00 91.56 90 ARG A C 1
ATOM 668 O O . ARG A 1 90 ? 14.455 1.577 3.964 1.00 91.56 90 ARG A O 1
ATOM 675 N N . SER A 1 91 ? 13.715 1.834 1.846 1.00 95.19 91 SER A N 1
ATOM 676 C CA . SER A 1 91 ? 12.290 1.830 2.147 1.00 95.19 91 SER A CA 1
ATOM 677 C C . SER A 1 91 ? 11.726 0.422 1.979 1.00 95.19 91 SER A C 1
ATOM 679 O O . SER A 1 91 ? 11.980 -0.246 0.980 1.00 95.19 91 SER A O 1
ATOM 681 N N . GLN A 1 92 ? 10.987 -0.037 2.984 1.00 97.00 92 GLN A N 1
ATOM 682 C CA . GLN A 1 92 ? 10.298 -1.325 2.991 1.00 97.00 92 GLN A CA 1
ATOM 683 C C . GLN A 1 92 ? 8.844 -1.114 3.397 1.00 97.00 92 GLN A C 1
ATOM 685 O O . GLN A 1 92 ? 8.535 -0.183 4.144 1.00 97.00 92 GLN A O 1
ATOM 690 N N . LEU A 1 93 ? 7.956 -2.004 2.970 1.00 97.44 93 LEU A N 1
ATOM 691 C CA . LEU A 1 93 ? 6.572 -1.992 3.406 1.00 97.44 93 LEU A CA 1
ATOM 692 C C . LEU A 1 93 ? 6.393 -2.792 4.692 1.00 97.44 93 LEU A C 1
ATOM 694 O O . LEU A 1 93 ? 6.935 -3.890 4.872 1.00 97.44 93 LEU A O 1
ATOM 698 N N . TRP A 1 94 ? 5.601 -2.215 5.582 1.00 97.19 94 TRP A N 1
ATOM 699 C CA . TRP A 1 94 ? 5.224 -2.780 6.867 1.00 97.19 94 TRP A CA 1
ATOM 700 C C . TRP A 1 94 ? 3.711 -2.727 7.026 1.00 97.19 94 TRP A C 1
ATOM 702 O O . TRP A 1 94 ? 3.036 -1.896 6.422 1.00 97.19 94 TRP A O 1
ATOM 712 N N . LEU A 1 95 ? 3.186 -3.628 7.848 1.00 96.75 95 LEU A N 1
ATOM 713 C CA . LEU A 1 95 ? 1.769 -3.777 8.124 1.00 96.75 95 LEU A CA 1
ATOM 714 C C . LEU A 1 95 ? 1.524 -3.727 9.629 1.00 96.75 95 LEU A C 1
ATOM 716 O O . LEU A 1 95 ? 2.219 -4.396 10.394 1.00 96.75 95 LEU A O 1
ATOM 720 N N . VAL A 1 96 ? 0.511 -2.982 10.050 1.00 95.50 96 VAL A N 1
ATOM 721 C CA . VAL A 1 96 ? 0.058 -2.933 11.443 1.00 95.50 96 VAL A CA 1
ATOM 722 C C . VAL A 1 96 ? -1.458 -3.069 11.504 1.00 95.50 96 VAL A C 1
ATOM 724 O O . VAL A 1 96 ? -2.173 -2.572 10.632 1.00 95.50 96 VAL A O 1
ATOM 727 N N . ASP A 1 97 ? -1.950 -3.762 12.528 1.00 94.81 97 ASP A N 1
ATOM 728 C CA . ASP A 1 97 ? -3.379 -3.818 12.812 1.00 94.81 97 ASP A CA 1
ATOM 729 C C . ASP A 1 97 ? -3.840 -2.471 13.385 1.00 94.81 97 ASP A C 1
ATOM 731 O O . ASP A 1 97 ? -3.180 -1.847 14.222 1.00 94.81 97 ASP A O 1
ATOM 735 N N . THR A 1 98 ? -4.991 -2.009 12.926 1.00 90.31 98 THR A N 1
ATOM 736 C CA . THR A 1 98 ? -5.621 -0.786 13.426 1.00 90.31 98 THR A CA 1
ATOM 737 C C . THR A 1 98 ? -6.053 -0.883 14.881 1.00 90.31 98 THR A C 1
ATOM 739 O O . THR A 1 98 ? -6.054 0.141 15.558 1.00 90.31 98 THR A O 1
ATOM 742 N N . ALA A 1 99 ? -6.345 -2.069 15.411 1.00 89.88 99 ALA A N 1
ATOM 743 C CA . ALA A 1 99 ? -6.532 -2.303 16.841 1.00 89.88 99 ALA A CA 1
ATOM 744 C C . ALA A 1 99 ? -5.232 -2.089 17.646 1.00 89.88 99 ALA A C 1
ATOM 746 O O . ALA A 1 99 ? -5.270 -1.939 18.867 1.00 89.88 99 ALA A O 1
ATOM 747 N N . GLY A 1 100 ? -4.085 -1.983 16.969 1.00 86.75 100 GLY A N 1
ATOM 748 C CA . GLY A 1 100 ? -2.751 -1.935 17.557 1.00 86.75 100 GLY A CA 1
ATOM 749 C C . GLY A 1 100 ? -2.082 -3.309 17.570 1.00 86.75 100 GLY A C 1
ATOM 750 O O . GLY A 1 100 ? -2.614 -4.291 17.069 1.00 86.75 100 GLY A O 1
ATOM 751 N N . GLY A 1 101 ? -0.883 -3.375 18.142 1.00 90.38 101 GLY A N 1
ATOM 752 C CA . GLY A 1 101 ? -0.054 -4.580 18.140 1.00 90.38 101 GLY A CA 1
ATOM 753 C C . GLY A 1 101 ? 1.315 -4.316 17.526 1.00 90.38 101 GLY A C 1
ATOM 754 O O . GLY A 1 101 ? 1.672 -3.173 17.246 1.00 90.38 101 GLY A O 1
ATOM 755 N N . GLN A 1 102 ? 2.101 -5.379 17.357 1.00 92.12 102 GLN A N 1
ATOM 756 C CA . GLN A 1 102 ? 3.437 -5.271 16.777 1.00 92.12 102 GLN A CA 1
ATOM 757 C C . GLN A 1 102 ? 3.350 -5.175 15.249 1.00 92.12 102 GLN A C 1
ATOM 759 O O . GLN A 1 102 ? 2.782 -6.078 14.629 1.00 92.12 102 GLN A O 1
ATOM 764 N N . PRO A 1 103 ? 3.917 -4.127 14.625 1.00 94.88 103 PRO A N 1
ATOM 765 C CA . PRO A 1 103 ? 4.000 -4.068 13.176 1.00 94.88 103 PRO A CA 1
ATOM 766 C C . PRO A 1 103 ? 4.869 -5.196 12.613 1.00 94.88 103 PRO A C 1
ATOM 768 O O . PRO A 1 103 ? 5.903 -5.543 13.188 1.00 94.88 103 PRO A O 1
ATOM 771 N N . ARG A 1 104 ? 4.482 -5.732 11.455 1.00 94.69 104 ARG A N 1
ATOM 772 C CA . ARG A 1 104 ? 5.232 -6.766 10.730 1.00 94.69 104 ARG A CA 1
ATOM 773 C C . ARG A 1 104 ? 5.748 -6.238 9.399 1.00 94.69 104 ARG A C 1
ATOM 775 O O . ARG A 1 104 ? 5.030 -5.546 8.685 1.00 94.69 104 ARG A O 1
ATOM 782 N N . GLN A 1 105 ? 6.973 -6.597 9.044 1.00 95.88 105 GLN A N 1
ATOM 783 C CA . GLN A 1 105 ? 7.518 -6.327 7.717 1.00 95.88 105 GLN A CA 1
ATOM 784 C C . GLN A 1 105 ? 6.862 -7.251 6.682 1.00 95.88 105 GLN A C 1
ATOM 786 O O . GLN A 1 105 ? 6.636 -8.426 6.977 1.00 95.88 105 GLN A O 1
ATOM 791 N N . ILE A 1 106 ? 6.547 -6.730 5.492 1.00 97.50 106 ILE A N 1
ATOM 792 C CA . ILE A 1 106 ? 5.878 -7.496 4.422 1.00 97.50 106 ILE A CA 1
ATOM 793 C C . ILE A 1 106 ? 6.616 -7.472 3.078 1.00 97.50 106 ILE A C 1
ATOM 795 O O . ILE A 1 106 ? 6.266 -8.235 2.185 1.00 97.50 106 ILE A O 1
ATOM 799 N N . THR A 1 107 ? 7.661 -6.656 2.937 1.00 97.62 107 THR A N 1
ATOM 800 C CA . THR A 1 107 ? 8.608 -6.725 1.812 1.00 97.62 107 THR A CA 1
ATOM 801 C C . THR A 1 107 ? 10.030 -6.873 2.326 1.00 97.62 107 THR A C 1
ATOM 803 O O . THR A 1 107 ? 10.334 -6.459 3.444 1.00 97.62 107 THR A O 1
ATOM 806 N N . PHE A 1 108 ? 10.917 -7.446 1.513 1.00 94.31 108 PHE A N 1
ATOM 807 C CA . PHE A 1 108 ? 12.288 -7.756 1.916 1.00 94.31 108 PHE A CA 1
ATOM 808 C C . PHE A 1 108 ? 13.280 -7.538 0.764 1.00 94.31 108 PHE A C 1
ATOM 810 O O . PHE A 1 108 ? 12.892 -7.335 -0.391 1.00 94.31 108 PHE A O 1
ATOM 817 N N . GLY A 1 109 ? 14.573 -7.630 1.083 1.00 91.38 109 GLY A N 1
ATOM 818 C CA . GLY A 1 109 ? 15.673 -7.571 0.118 1.00 91.38 109 GLY A CA 1
ATOM 819 C C . GLY A 1 109 ? 16.380 -6.214 0.050 1.00 91.38 109 GLY A C 1
ATOM 820 O O . GLY A 1 109 ? 16.153 -5.337 0.877 1.00 91.38 109 GLY A O 1
ATOM 821 N N . GLY A 1 110 ? 17.273 -6.072 -0.935 1.00 93.88 110 GLY A N 1
ATOM 822 C CA . GLY A 1 110 ? 18.134 -4.893 -1.127 1.00 93.88 110 GLY A CA 1
ATOM 823 C C . GLY A 1 110 ? 17.548 -3.797 -2.022 1.00 93.88 110 GLY A C 1
ATOM 824 O O . GLY A 1 110 ? 18.292 -2.951 -2.507 1.00 93.88 110 GLY A O 1
ATOM 825 N N . PHE A 1 111 ? 16.240 -3.838 -2.265 1.00 95.69 111 PHE A N 1
ATOM 826 C CA . PHE A 1 111 ? 15.520 -2.930 -3.157 1.00 95.69 111 PHE A CA 1
ATOM 827 C C . PHE A 1 111 ? 14.597 -2.023 -2.352 1.00 95.69 111 PHE A C 1
ATOM 829 O O . PHE A 1 111 ? 14.171 -2.387 -1.254 1.00 95.69 111 PHE A O 1
ATOM 836 N N . ASP A 1 112 ? 14.291 -0.852 -2.894 1.00 96.75 112 ASP A N 1
ATOM 837 C CA . ASP A 1 112 ? 13.298 0.042 -2.318 1.00 96.75 112 ASP A CA 1
ATOM 838 C C . ASP A 1 112 ? 11.897 -0.410 -2.732 1.00 96.75 112 ASP A C 1
ATOM 840 O O . ASP A 1 112 ? 11.638 -0.668 -3.908 1.00 96.75 112 ASP A O 1
ATOM 844 N N . HIS A 1 113 ? 11.004 -0.492 -1.746 1.00 97.31 113 HIS A N 1
ATOM 845 C CA . HIS A 1 113 ? 9.584 -0.785 -1.923 1.00 97.31 113 HIS A CA 1
ATOM 846 C C . HIS A 1 113 ? 8.770 0.292 -1.207 1.00 97.31 113 HIS A C 1
ATOM 848 O O . HIS A 1 113 ? 8.935 0.501 0.001 1.00 97.31 113 HIS A O 1
ATOM 854 N N . HIS A 1 114 ? 7.929 1.020 -1.939 1.00 96.69 114 HIS A N 1
ATOM 855 C CA . HIS A 1 114 ? 7.254 2.208 -1.407 1.00 96.69 114 HIS A CA 1
ATOM 856 C C . HIS A 1 114 ? 5.937 2.536 -2.125 1.00 96.69 114 HIS A C 1
ATOM 858 O O . HIS A 1 114 ? 5.528 1.844 -3.052 1.00 96.69 114 HIS A O 1
ATOM 864 N N . SER A 1 115 ? 5.285 3.628 -1.702 1.00 96.19 115 SER A N 1
ATOM 865 C CA . SER A 1 115 ? 3.994 4.107 -2.233 1.00 96.19 115 SER A CA 1
ATOM 866 C C . SER A 1 115 ? 2.923 3.004 -2.314 1.00 96.19 115 SER A C 1
ATOM 868 O O . SER A 1 115 ? 2.439 2.713 -3.407 1.00 96.19 115 SER A O 1
ATOM 870 N N . PRO A 1 116 ? 2.576 2.353 -1.188 1.00 97.56 116 PRO A N 1
ATOM 871 C CA . PRO A 1 116 ? 1.617 1.259 -1.206 1.00 97.56 116 PRO A CA 1
ATOM 872 C C . PRO A 1 116 ? 0.176 1.757 -1.380 1.00 97.56 116 PRO A C 1
ATOM 874 O O . PRO A 1 116 ? -0.206 2.778 -0.808 1.00 97.56 116 PRO A O 1
ATOM 877 N N . ALA A 1 117 ? -0.647 0.977 -2.077 1.00 96.81 117 ALA A N 1
ATOM 878 C CA . ALA A 1 117 ? -2.098 1.125 -2.103 1.00 96.81 117 ALA A CA 1
ATOM 879 C C . ALA A 1 117 ? -2.788 -0.246 -2.096 1.00 96.81 117 ALA A C 1
ATOM 881 O O . ALA A 1 117 ? -2.335 -1.196 -2.735 1.00 96.81 117 ALA A O 1
ATOM 882 N N . TRP A 1 118 ? -3.896 -0.355 -1.366 1.00 97.31 118 TRP A N 1
ATOM 883 C CA . TRP A 1 118 ? -4.665 -1.594 -1.281 1.00 97.31 118 TRP A CA 1
ATOM 884 C C . TRP A 1 118 ? -5.490 -1.834 -2.535 1.00 97.31 118 TRP A C 1
ATOM 886 O O . TRP A 1 118 ? -6.165 -0.928 -3.025 1.00 97.31 118 TRP A O 1
ATOM 896 N N . HIS A 1 119 ? -5.497 -3.080 -2.997 1.00 97.00 119 HIS A N 1
ATOM 897 C CA . HIS A 1 119 ? -6.551 -3.552 -3.878 1.00 97.00 119 HIS A CA 1
ATOM 898 C C . HIS A 1 119 ? -7.875 -3.661 -3.087 1.00 97.00 119 HIS A C 1
ATOM 900 O O . HIS A 1 119 ? -7.842 -4.005 -1.898 1.00 97.00 119 HIS A O 1
ATOM 906 N N . PRO A 1 120 ? -9.045 -3.389 -3.702 1.00 92.94 120 PRO A N 1
ATOM 907 C CA . PRO A 1 120 ? -10.338 -3.426 -3.010 1.00 92.94 120 PRO A CA 1
ATOM 908 C C . PRO A 1 120 ? -10.720 -4.780 -2.397 1.00 92.94 120 PRO A C 1
ATOM 910 O O . PRO A 1 120 ? -11.545 -4.812 -1.488 1.00 92.94 120 PRO A O 1
ATOM 913 N N . ASP A 1 121 ? -10.116 -5.887 -2.845 1.00 94.12 121 ASP A N 1
ATOM 914 C CA . ASP A 1 121 ? -10.325 -7.215 -2.241 1.00 94.12 121 ASP A CA 1
ATOM 915 C C . ASP A 1 121 ? -9.665 -7.383 -0.861 1.00 94.12 121 ASP A C 1
ATOM 917 O O . ASP A 1 121 ? -9.988 -8.325 -0.145 1.00 94.12 121 ASP A O 1
ATOM 921 N N . GLY A 1 122 ? -8.741 -6.499 -0.469 1.00 95.38 122 GLY A N 1
ATOM 922 C CA . GLY A 1 122 ? -8.021 -6.589 0.802 1.00 95.38 122 GLY A CA 1
ATOM 923 C C . GLY A 1 122 ? -6.965 -7.703 0.888 1.00 95.38 122 GLY A C 1
ATOM 924 O O . GLY A 1 122 ? -6.430 -7.935 1.977 1.00 95.38 122 GLY A O 1
ATOM 925 N N . HIS A 1 123 ? -6.629 -8.371 -0.217 1.00 96.25 123 HIS A N 1
ATOM 926 C CA . HIS A 1 123 ? -5.612 -9.434 -0.279 1.00 96.25 123 HIS A CA 1
ATOM 927 C C . HIS A 1 123 ? -4.349 -9.022 -1.038 1.00 96.25 123 HIS A C 1
ATOM 929 O O . HIS A 1 123 ? -3.310 -9.676 -0.904 1.00 96.25 123 HIS A O 1
ATOM 935 N N . GLN A 1 124 ? -4.412 -7.932 -1.804 1.00 97.69 124 GLN A N 1
ATOM 936 C CA . GLN A 1 124 ? -3.283 -7.442 -2.588 1.00 97.69 124 GLN A CA 1
ATOM 937 C C . GLN A 1 124 ? -2.949 -5.983 -2.293 1.00 97.69 124 GLN A C 1
ATOM 939 O O . GLN A 1 124 ? -3.807 -5.171 -1.939 1.00 97.69 124 GLN A O 1
ATOM 944 N N . ILE A 1 125 ? -1.678 -5.649 -2.487 1.00 98.44 125 ILE A N 1
ATOM 945 C CA . ILE A 1 125 ? -1.154 -4.288 -2.421 1.00 98.44 125 ILE A CA 1
ATOM 946 C C . ILE A 1 125 ? -0.432 -4.003 -3.729 1.00 98.44 125 ILE A C 1
ATOM 948 O O . ILE A 1 125 ? 0.465 -4.753 -4.100 1.00 98.44 125 ILE A O 1
ATOM 952 N N . VAL A 1 126 ? -0.793 -2.919 -4.412 1.00 98.44 126 VAL A N 1
ATOM 953 C CA . VAL A 1 126 ? 0.076 -2.347 -5.444 1.00 98.44 126 VAL A CA 1
ATOM 954 C C . VAL A 1 126 ? 1.102 -1.456 -4.764 1.00 98.44 126 VAL A C 1
ATOM 956 O O . VAL A 1 126 ? 0.797 -0.739 -3.811 1.00 98.44 126 VAL A O 1
ATOM 959 N N . MET A 1 127 ? 2.331 -1.520 -5.236 1.00 98.38 127 MET A N 1
ATOM 960 C CA . MET A 1 127 ? 3.452 -0.751 -4.728 1.00 98.38 127 MET A CA 1
ATOM 961 C C . MET A 1 127 ? 4.407 -0.424 -5.867 1.00 98.38 127 MET A C 1
ATOM 963 O O . MET A 1 127 ? 4.319 -0.998 -6.950 1.00 98.38 127 MET A O 1
ATOM 967 N N . VAL A 1 128 ? 5.349 0.466 -5.593 1.00 98.12 128 VAL A N 1
ATOM 968 C CA . VAL A 1 128 ? 6.488 0.714 -6.472 1.00 98.12 128 VAL A CA 1
ATOM 969 C C . VAL A 1 128 ? 7.687 -0.076 -5.962 1.00 98.12 128 VAL A C 1
ATOM 971 O O . VAL A 1 128 ? 7.925 -0.110 -4.749 1.00 98.12 128 VAL A O 1
ATOM 974 N N . 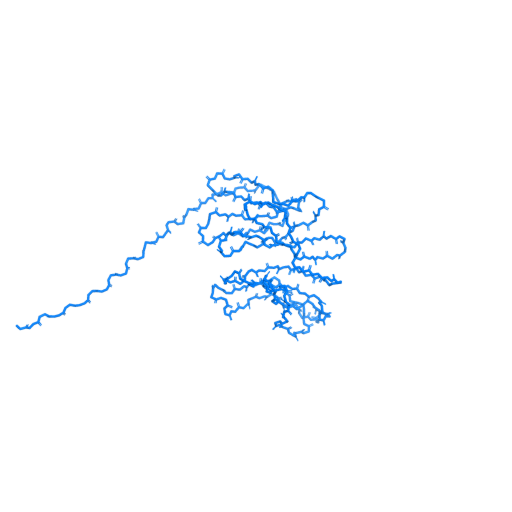SER A 1 129 ? 8.443 -0.688 -6.873 1.00 97.81 129 SER A N 1
ATOM 975 C CA . SER A 1 129 ? 9.706 -1.360 -6.571 1.00 97.81 129 SER A CA 1
ATOM 976 C C . SER A 1 129 ? 10.770 -1.045 -7.611 1.00 97.81 129 SER A C 1
ATOM 978 O O . SER A 1 129 ? 10.492 -1.123 -8.803 1.00 97.81 129 SER A O 1
ATOM 980 N N . ASN A 1 130 ? 12.006 -0.808 -7.161 1.00 96.19 130 ASN A N 1
ATOM 981 C CA . ASN A 1 130 ? 13.160 -0.634 -8.053 1.00 96.19 130 ASN A CA 1
ATOM 982 C C . ASN A 1 130 ? 13.910 -1.939 -8.385 1.00 96.19 130 ASN A C 1
ATOM 984 O O . ASN A 1 130 ? 15.024 -1.922 -8.912 1.00 96.19 130 ASN A O 1
ATOM 988 N N . ARG A 1 131 ? 13.315 -3.096 -8.070 1.00 95.88 131 ARG A N 1
ATOM 989 C CA . ARG A 1 131 ? 13.961 -4.413 -8.203 1.00 95.88 131 ARG A CA 1
ATOM 990 C C . ARG A 1 131 ? 14.208 -4.882 -9.639 1.00 95.88 131 ARG A C 1
ATOM 992 O O . ARG A 1 131 ? 14.975 -5.822 -9.835 1.00 95.88 131 ARG A O 1
ATOM 999 N N . SER A 1 132 ? 13.553 -4.259 -10.613 1.00 94.81 132 SER A N 1
ATOM 1000 C CA . SER A 1 132 ? 13.715 -4.487 -12.056 1.00 94.81 132 SER A CA 1
ATOM 1001 C C . SER A 1 132 ? 14.742 -3.548 -12.703 1.00 94.81 132 SER A C 1
ATOM 1003 O O . SER A 1 132 ? 15.087 -3.750 -13.863 1.00 94.81 132 SER A O 1
ATOM 1005 N N . GLY A 1 133 ? 15.291 -2.581 -11.954 1.00 93.44 133 GLY A N 1
ATOM 1006 C CA . GLY A 1 133 ? 16.298 -1.621 -12.430 1.00 93.44 133 GLY A CA 1
ATOM 1007 C C . GLY A 1 133 ? 15.814 -0.167 -12.504 1.00 93.44 133 GLY A C 1
ATOM 1008 O O . GLY A 1 133 ? 16.645 0.739 -12.535 1.00 93.44 133 GLY A O 1
ATOM 1009 N N . ASN A 1 134 ? 14.502 0.059 -12.465 1.00 93.88 134 ASN A N 1
ATOM 1010 C CA . ASN A 1 134 ? 13.811 1.353 -12.414 1.00 93.88 134 ASN A CA 1
ATOM 1011 C C . ASN A 1 134 ? 12.565 1.237 -11.518 1.00 93.88 134 ASN A C 1
ATOM 1013 O O . ASN A 1 134 ? 12.187 0.127 -11.147 1.00 93.88 134 ASN A O 1
ATOM 1017 N N . ASP A 1 135 ? 11.955 2.366 -11.140 1.00 95.94 135 ASP A N 1
ATOM 1018 C CA . ASP A 1 135 ? 10.711 2.374 -10.358 1.00 95.94 135 ASP A CA 1
ATOM 1019 C C . ASP A 1 135 ? 9.552 1.820 -11.219 1.00 95.94 135 ASP A C 1
ATOM 1021 O O . ASP A 1 135 ? 9.002 2.554 -12.037 1.00 95.94 135 ASP A O 1
ATOM 1025 N N . ASP A 1 136 ? 9.172 0.555 -11.016 1.00 97.69 136 ASP A N 1
ATOM 1026 C CA . ASP A 1 136 ? 8.023 -0.096 -11.671 1.00 97.69 136 ASP A CA 1
ATOM 1027 C C . ASP A 1 136 ? 6.905 -0.407 -10.662 1.00 97.69 136 ASP A C 1
ATOM 1029 O O . ASP A 1 136 ? 7.135 -0.484 -9.449 1.00 97.69 136 ASP A O 1
ATOM 1033 N N . LEU A 1 137 ? 5.694 -0.671 -11.157 1.00 98.19 137 LEU A N 1
ATOM 1034 C CA . LEU A 1 137 ? 4.564 -1.162 -10.372 1.00 98.19 137 LEU A CA 1
ATOM 1035 C C . LEU A 1 137 ? 4.635 -2.675 -10.139 1.00 98.19 137 LEU A C 1
ATOM 1037 O O . LEU A 1 137 ? 4.817 -3.478 -11.057 1.00 98.19 137 LEU A O 1
ATOM 1041 N N . TRP A 1 138 ? 4.403 -3.070 -8.892 1.00 98.50 138 TRP A N 1
ATOM 1042 C CA . TRP A 1 138 ? 4.381 -4.458 -8.442 1.00 98.50 138 TRP A C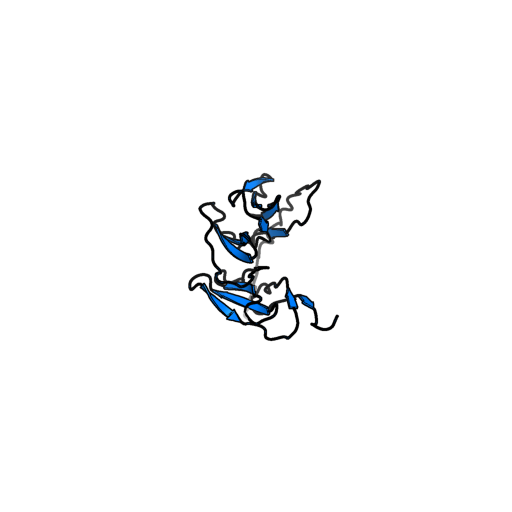A 1
ATOM 1043 C C . TRP A 1 138 ? 3.154 -4.724 -7.569 1.00 98.50 138 TRP A C 1
ATOM 1045 O O . TRP A 1 138 ? 2.769 -3.881 -6.761 1.00 98.50 138 TRP A O 1
ATOM 1055 N N . ALA A 1 139 ? 2.569 -5.912 -7.697 1.00 98.25 139 ALA A N 1
ATOM 1056 C CA . ALA A 1 139 ? 1.574 -6.441 -6.774 1.00 98.25 139 ALA A CA 1
ATOM 1057 C C . ALA A 1 139 ? 2.248 -7.328 -5.723 1.00 98.25 139 ALA A C 1
ATOM 1059 O O . ALA A 1 139 ? 3.026 -8.217 -6.066 1.00 98.25 139 ALA A O 1
ATOM 1060 N N . LEU A 1 140 ? 1.912 -7.110 -4.455 1.00 98.56 140 LEU A N 1
ATOM 1061 C CA . LEU A 1 140 ? 2.242 -7.962 -3.318 1.00 98.56 140 LEU A CA 1
ATOM 1062 C C . LEU A 1 140 ? 0.979 -8.684 -2.849 1.00 98.56 140 LEU A C 1
ATOM 1064 O O . LEU A 1 140 ? 0.003 -8.035 -2.467 1.00 98.56 140 LEU A O 1
ATOM 1068 N N . ASN A 1 141 ? 1.013 -10.012 -2.813 1.00 98.19 141 ASN A N 1
ATOM 1069 C CA . ASN A 1 141 ? -0.013 -10.802 -2.139 1.00 98.19 141 ASN A CA 1
ATOM 1070 C C . ASN A 1 141 ? 0.273 -10.840 -0.627 1.00 98.19 141 ASN A C 1
ATOM 1072 O O . ASN A 1 141 ? 1.372 -11.190 -0.204 1.00 98.19 141 ASN A O 1
ATOM 1076 N N . ILE A 1 142 ? -0.704 -10.480 0.206 1.00 95.38 142 ILE A N 1
ATOM 1077 C CA . ILE A 1 142 ? -0.484 -10.283 1.650 1.00 95.38 142 ILE A CA 1
ATOM 1078 C C . ILE A 1 142 ? -0.300 -11.582 2.440 1.00 95.38 142 ILE A C 1
ATOM 1080 O O . ILE A 1 142 ? 0.333 -11.560 3.505 1.00 95.38 142 ILE A O 1
ATOM 1084 N N . ASP A 1 143 ? -0.844 -12.683 1.927 1.00 93.56 143 ASP A N 1
ATOM 1085 C CA . ASP A 1 143 ? -0.861 -13.977 2.605 1.00 93.56 143 ASP A CA 1
ATOM 1086 C C . ASP A 1 143 ? 0.395 -14.792 2.267 1.00 93.56 143 ASP A C 1
ATOM 1088 O O . ASP A 1 143 ? 1.043 -15.341 3.156 1.00 93.56 143 ASP A O 1
ATOM 1092 N N . SER A 1 144 ? 0.779 -14.819 0.989 1.00 97.31 144 SER A N 1
ATOM 1093 C CA . SER A 1 144 ? 1.971 -15.531 0.499 1.00 97.31 144 SER A CA 1
ATOM 1094 C C . SER A 1 144 ? 3.250 -14.689 0.518 1.00 97.31 144 SER A C 1
ATOM 1096 O O . SER A 1 144 ? 4.345 -15.246 0.509 1.00 97.31 144 SER A O 1
ATOM 1098 N N . LEU A 1 145 ? 3.125 -13.356 0.557 1.00 97.62 145 LEU A N 1
ATOM 1099 C CA . LEU A 1 145 ? 4.217 -12.387 0.378 1.00 97.62 145 LEU A CA 1
ATOM 1100 C C . LEU A 1 145 ? 4.897 -12.462 -0.998 1.00 97.62 145 LEU A C 1
ATOM 1102 O O . LEU A 1 145 ? 5.994 -11.931 -1.191 1.00 97.62 145 LEU A O 1
ATOM 1106 N N . GLU A 1 146 ? 4.243 -13.097 -1.970 1.00 97.81 146 GLU A N 1
ATOM 1107 C CA . GLU A 1 146 ? 4.719 -13.151 -3.346 1.00 97.81 146 GLU A CA 1
ATOM 1108 C C . GLU A 1 146 ? 4.559 -11.800 -4.044 1.00 97.81 146 GLU A C 1
ATOM 1110 O O . GLU A 1 146 ? 3.578 -11.077 -3.846 1.00 97.81 146 GLU A O 1
ATOM 1115 N N . LEU A 1 147 ? 5.548 -11.475 -4.878 1.00 98.06 147 LEU A N 1
ATOM 1116 C CA . LEU A 1 147 ? 5.624 -10.235 -5.641 1.00 98.06 147 LEU A CA 1
ATOM 1117 C C . LEU A 1 147 ? 5.520 -10.531 -7.137 1.00 98.06 147 LEU A C 1
ATOM 1119 O O . LEU A 1 147 ? 6.313 -11.310 -7.668 1.00 98.06 147 LEU A O 1
ATOM 1123 N N . GLN A 1 148 ? 4.610 -9.839 -7.814 1.00 97.94 148 GLN A N 1
ATOM 1124 C CA . GLN A 1 148 ? 4.402 -9.909 -9.258 1.00 97.94 148 GLN A CA 1
ATOM 1125 C C . GLN A 1 148 ? 4.608 -8.528 -9.886 1.00 97.94 148 GLN A C 1
ATOM 1127 O O . GLN A 1 148 ? 3.994 -7.555 -9.458 1.00 97.94 148 GLN A O 1
ATOM 1132 N N . GLN A 1 149 ? 5.443 -8.442 -10.920 1.00 97.94 149 GLN A N 1
ATOM 1133 C CA . GLN A 1 149 ? 5.608 -7.214 -11.698 1.00 97.94 149 GLN A CA 1
ATOM 1134 C C . GLN A 1 149 ? 4.361 -6.959 -12.551 1.00 97.94 149 GLN A C 1
ATOM 1136 O O . GLN A 1 149 ? 3.849 -7.884 -13.187 1.00 97.94 149 GLN A O 1
ATOM 1141 N N . LEU A 1 150 ? 3.869 -5.720 -12.557 1.00 97.50 150 LEU A N 1
ATOM 1142 C CA . LEU A 1 150 ? 2.672 -5.318 -13.304 1.00 97.50 150 LEU A CA 1
ATOM 1143 C C . LEU A 1 150 ? 2.997 -4.450 -14.521 1.00 97.50 150 LEU A C 1
ATOM 1145 O O . LEU A 1 150 ? 2.250 -4.465 -15.498 1.00 97.50 150 LEU A O 1
ATOM 1149 N N . SER A 1 151 ? 4.098 -3.707 -14.471 1.00 95.94 151 SER A N 1
ATOM 1150 C CA . SER A 1 151 ? 4.541 -2.803 -15.530 1.00 95.94 151 SER A CA 1
ATOM 1151 C C . SER A 1 151 ? 6.002 -3.052 -15.894 1.00 95.94 151 SER A C 1
ATOM 1153 O O . SER A 1 151 ? 6.775 -3.594 -15.110 1.00 95.94 151 SER A O 1
ATOM 1155 N N . PHE A 1 152 ? 6.355 -2.700 -17.128 1.00 94.12 152 PHE A N 1
ATOM 1156 C CA . PHE A 1 152 ? 7.659 -2.984 -17.737 1.00 94.12 152 PHE A CA 1
ATOM 1157 C C . PHE A 1 152 ? 8.156 -1.778 -18.542 1.00 94.12 152 PHE A C 1
ATOM 1159 O O . PHE A 1 152 ? 8.776 -1.937 -19.597 1.00 94.12 152 PHE A O 1
ATOM 1166 N N . SER A 1 153 ? 7.768 -0.569 -18.130 1.00 85.56 153 SER A N 1
ATOM 1167 C CA . SER A 1 153 ? 8.154 0.640 -18.850 1.00 85.56 153 SER A CA 1
ATOM 1168 C C . SER A 1 153 ? 9.607 0.997 -18.530 1.00 85.56 153 SER A C 1
ATOM 1170 O O . SER A 1 153 ? 10.200 0.488 -17.589 1.00 85.56 153 SER A O 1
ATOM 1172 N N . THR A 1 154 ? 10.216 1.864 -19.337 1.00 86.44 154 THR A N 1
ATOM 1173 C CA . THR A 1 154 ? 11.557 2.397 -19.042 1.00 86.44 154 THR A CA 1
ATOM 1174 C C . THR A 1 154 ? 11.512 3.639 -18.149 1.00 86.44 154 THR A C 1
ATOM 1176 O O . THR A 1 154 ? 12.562 4.188 -17.822 1.00 86.44 154 THR A O 1
ATOM 1179 N N . GLY A 1 155 ? 10.316 4.146 -17.834 1.00 88.06 155 GLY A N 1
ATOM 1180 C CA . GLY A 1 155 ? 10.116 5.330 -17.001 1.00 88.06 155 GLY A CA 1
ATOM 1181 C C . GLY A 1 155 ? 10.149 5.000 -15.510 1.00 88.06 155 GLY A C 1
ATOM 1182 O O . GLY A 1 155 ? 10.236 3.843 -15.114 1.00 88.06 155 GLY A O 1
ATOM 1183 N N . ASN A 1 156 ? 10.074 6.034 -14.673 1.00 91.50 156 ASN A N 1
ATOM 1184 C CA . ASN A 1 156 ? 9.875 5.862 -13.234 1.00 91.50 156 ASN A CA 1
ATOM 1185 C C . ASN A 1 156 ? 8.405 6.090 -12.884 1.00 91.50 156 ASN A C 1
ATOM 1187 O 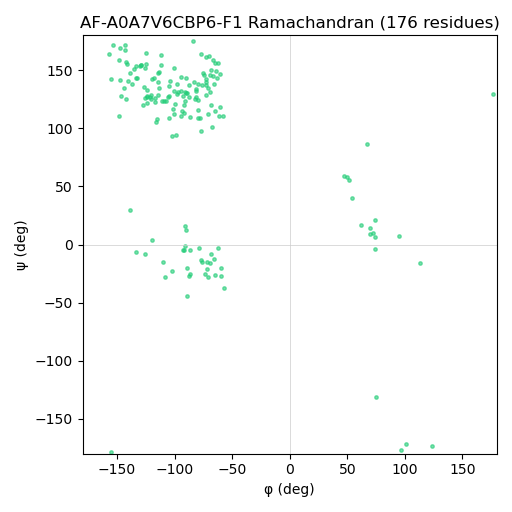O . ASN A 1 156 ? 7.869 7.181 -13.108 1.00 91.50 156 ASN A O 1
ATOM 1191 N N . GLU A 1 157 ? 7.775 5.076 -12.310 1.00 92.50 157 GLU A N 1
ATOM 1192 C CA . GLU A 1 157 ? 6.351 5.033 -12.004 1.00 92.50 157 GLU A CA 1
ATOM 1193 C C . GLU A 1 157 ? 6.111 5.221 -10.506 1.00 92.50 157 GLU A C 1
ATOM 1195 O O . GLU A 1 157 ? 6.829 4.689 -9.658 1.00 92.50 157 GLU A O 1
ATOM 1200 N N . ARG A 1 158 ? 5.1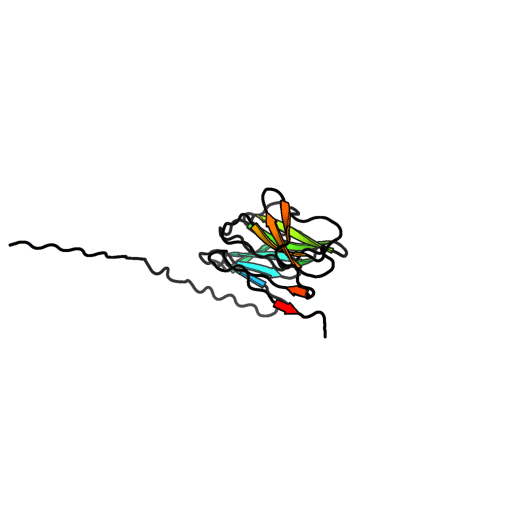22 6.044 -10.153 1.00 92.00 158 ARG A N 1
ATOM 1201 C CA . ARG A 1 158 ? 4.909 6.500 -8.778 1.00 92.00 158 ARG A CA 1
ATOM 1202 C C . ARG A 1 158 ? 3.446 6.607 -8.400 1.00 92.00 158 ARG A C 1
ATOM 1204 O O . ARG A 1 158 ? 2.573 6.789 -9.243 1.00 92.00 158 ARG A O 1
ATOM 1211 N N . ASP A 1 159 ? 3.244 6.537 -7.086 1.00 91.94 159 ASP A N 1
ATOM 1212 C CA . ASP A 1 159 ? 1.990 6.803 -6.381 1.00 91.94 159 ASP A CA 1
ATOM 1213 C C . ASP A 1 159 ? 0.771 6.098 -7.020 1.00 91.94 159 ASP A C 1
ATOM 1215 O O . ASP A 1 159 ? -0.177 6.760 -7.448 1.00 91.94 159 ASP A O 1
ATOM 1219 N N . PRO A 1 160 ? 0.806 4.750 -7.112 1.00 94.75 160 PRO A N 1
ATOM 1220 C CA . PRO A 1 160 ? -0.271 3.974 -7.707 1.00 94.75 160 PRO A CA 1
ATOM 1221 C C . PRO A 1 160 ? -1.546 4.007 -6.855 1.00 94.75 160 PRO A C 1
ATOM 1223 O O . PRO A 1 160 ? -1.491 4.047 -5.626 1.00 94.75 160 PRO A O 1
ATOM 1226 N N . ALA A 1 161 ? -2.701 3.905 -7.509 1.00 93.38 161 ALA A N 1
ATOM 1227 C CA . ALA A 1 161 ? -4.000 3.753 -6.865 1.00 93.38 161 ALA A CA 1
ATOM 1228 C C . ALA A 1 161 ? -4.915 2.837 -7.687 1.00 93.38 161 ALA A C 1
ATOM 1230 O O . ALA A 1 161 ? -5.031 2.997 -8.903 1.00 93.38 161 ALA A O 1
ATOM 1231 N N . TYR A 1 162 ? -5.594 1.902 -7.022 1.00 90.69 162 TYR A N 1
ATOM 1232 C CA . TYR A 1 162 ? -6.606 1.063 -7.663 1.00 90.69 162 TYR A CA 1
ATOM 1233 C C . TYR A 1 162 ? -7.911 1.827 -7.907 1.00 90.69 162 TYR A C 1
ATOM 1235 O O . TYR A 1 162 ? -8.320 2.671 -7.106 1.00 90.69 162 TYR A O 1
ATOM 1243 N N . SER A 1 163 ? -8.604 1.483 -8.994 1.00 87.69 163 SER A N 1
ATOM 1244 C CA . SER A 1 163 ? -10.023 1.801 -9.148 1.00 87.69 163 SER A CA 1
ATOM 1245 C C . SER A 1 163 ? -10.849 1.098 -8.068 1.00 87.69 163 SER A C 1
ATOM 1247 O O . SER A 1 163 ? -10.448 0.069 -7.529 1.00 87.69 163 SER A O 1
ATOM 1249 N N . ALA A 1 164 ? -12.035 1.630 -7.762 1.00 84.62 164 ALA A N 1
ATOM 1250 C CA . ALA A 1 164 ? -12.905 1.077 -6.719 1.00 84.62 164 ALA A CA 1
ATOM 1251 C C . ALA A 1 164 ? -13.321 -0.387 -6.969 1.00 84.62 164 ALA A C 1
ATOM 1253 O O . ALA A 1 164 ? -13.584 -1.117 -6.021 1.00 84.62 164 ALA A O 1
ATOM 1254 N N . ASP A 1 165 ? -13.365 -0.813 -8.234 1.00 89.50 165 ASP A N 1
ATOM 1255 C CA . ASP A 1 165 ? -13.648 -2.192 -8.648 1.00 89.50 165 ASP A CA 1
ATOM 1256 C C . ASP A 1 165 ? -12.386 -3.067 -8.788 1.00 89.50 165 ASP A C 1
ATOM 1258 O O . ASP A 1 165 ? -12.490 -4.237 -9.146 1.00 89.50 165 ASP A O 1
ATOM 1262 N N . GLY A 1 166 ? -11.197 -2.503 -8.552 1.00 91.50 166 GLY A N 1
ATOM 1263 C CA . GLY A 1 166 ? -9.909 -3.192 -8.639 1.00 91.50 166 GLY A CA 1
ATOM 1264 C C . GLY A 1 166 ? -9.416 -3.477 -10.060 1.00 91.50 166 GLY A C 1
ATOM 1265 O O . GLY A 1 166 ? -8.300 -3.955 -10.238 1.00 91.50 166 GLY A O 1
ATOM 1266 N N . SER A 1 167 ? -10.203 -3.158 -11.090 1.00 93.62 167 SER A N 1
ATOM 1267 C CA . SER A 1 167 ? -9.904 -3.545 -12.475 1.00 93.62 167 SER A CA 1
ATOM 1268 C C . SER A 1 167 ? -8.817 -2.702 -13.149 1.00 93.62 167 SER A C 1
ATOM 1270 O O . SER A 1 167 ? -8.334 -3.059 -14.227 1.00 93.62 167 SER A O 1
ATOM 1272 N N . ARG A 1 168 ? -8.446 -1.559 -12.560 1.00 94.06 168 ARG A N 1
ATOM 1273 C CA . ARG A 1 168 ? -7.502 -0.591 -13.131 1.00 94.06 168 ARG A CA 1
ATOM 1274 C C . ARG A 1 168 ? -6.595 -0.010 -12.058 1.00 94.06 168 ARG A C 1
ATOM 1276 O O . ARG A 1 168 ? -6.979 0.094 -10.896 1.00 94.06 168 ARG A O 1
ATOM 1283 N N . 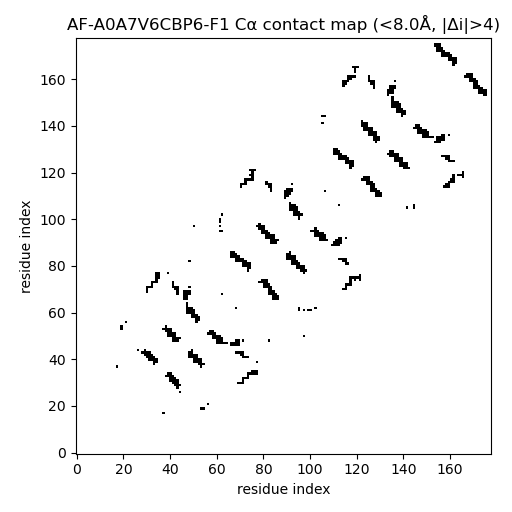ILE A 1 169 ? -5.422 0.447 -12.488 1.00 92.88 169 ILE A N 1
ATOM 1284 C CA . ILE A 1 169 ? -4.469 1.188 -11.661 1.00 92.88 169 ILE A CA 1
ATOM 1285 C C . ILE A 1 169 ? -4.181 2.525 -12.345 1.00 92.88 169 ILE A C 1
ATOM 1287 O O . ILE A 1 169 ? -3.831 2.558 -13.524 1.00 92.88 169 ILE A O 1
ATOM 1291 N N . ALA A 1 170 ? -4.337 3.623 -11.610 1.00 92.62 170 ALA A N 1
ATOM 1292 C CA . ALA A 1 170 ? -3.820 4.934 -11.986 1.00 92.62 170 ALA A CA 1
ATOM 1293 C C . ALA A 1 170 ? -2.447 5.137 -11.336 1.00 92.62 170 ALA A C 1
ATOM 1295 O O . ALA A 1 170 ? -2.235 4.685 -10.215 1.00 92.62 170 ALA A O 1
ATOM 1296 N N . TYR A 1 171 ? -1.527 5.807 -12.026 1.00 93.06 171 TYR A N 1
ATOM 1297 C CA . TYR A 1 171 ? -0.179 6.090 -11.533 1.00 93.06 171 TYR A CA 1
ATOM 1298 C C . TYR A 1 171 ? 0.417 7.300 -12.260 1.00 93.06 171 TYR A C 1
ATOM 1300 O O . TYR A 1 171 ? -0.079 7.715 -13.312 1.00 93.06 171 TYR A O 1
ATOM 1308 N N . VAL A 1 172 ? 1.482 7.868 -11.697 1.00 91.31 172 VAL A N 1
ATOM 1309 C CA . VAL A 1 172 ? 2.290 8.918 -12.330 1.00 91.31 172 VAL A CA 1
ATOM 1310 C C . VAL A 1 172 ? 3.501 8.268 -12.981 1.00 91.31 172 VAL A C 1
ATOM 1312 O O . VAL A 1 172 ? 4.197 7.500 -12.328 1.00 91.31 172 VAL A O 1
ATOM 1315 N N . MET A 1 173 ? 3.781 8.590 -14.241 1.00 90.25 173 MET A N 1
ATOM 1316 C CA . MET A 1 173 ? 5.004 8.172 -14.924 1.00 90.25 173 MET A CA 1
ATOM 1317 C C . MET A 1 173 ? 5.859 9.399 -15.226 1.00 90.25 173 MET A C 1
ATOM 1319 O O . MET A 1 173 ? 5.352 10.411 -15.710 1.00 90.25 173 MET A O 1
ATOM 1323 N N . HIS A 1 174 ? 7.155 9.292 -14.953 1.00 86.00 174 HIS A N 1
ATOM 1324 C CA . HIS A 1 174 ? 8.164 10.203 -15.474 1.00 86.00 174 HIS A CA 1
ATOM 1325 C C . HIS A 1 174 ? 9.007 9.466 -16.505 1.00 86.00 174 HIS A C 1
ATOM 1327 O O . HIS A 1 174 ? 9.611 8.437 -16.187 1.00 86.00 174 HIS A O 1
ATOM 1333 N N . ASP A 1 175 ? 9.065 10.005 -17.717 1.00 78.50 175 ASP A N 1
ATOM 1334 C CA . ASP A 1 175 ? 9.929 9.470 -18.760 1.00 78.50 175 ASP A CA 1
ATOM 1335 C C . ASP A 1 175 ? 11.396 9.524 -18.311 1.00 78.50 175 ASP A C 1
ATOM 1337 O O . ASP A 1 175 ? 11.824 10.423 -17.586 1.00 78.50 175 ASP A O 1
ATOM 1341 N N . ALA A 1 176 ? 12.191 8.548 -18.751 1.00 63.81 176 ALA A N 1
ATOM 1342 C CA . ALA A 1 176 ? 13.629 8.523 -18.477 1.00 63.81 176 ALA A CA 1
ATOM 1343 C C . ALA A 1 176 ? 14.406 9.636 -19.212 1.00 63.81 176 ALA A C 1
ATOM 1345 O O . ALA A 1 176 ? 15.594 9.837 -18.959 1.00 63.81 176 ALA A O 1
ATOM 1346 N N . THR A 1 177 ? 13.752 10.361 -20.120 1.00 56.31 177 THR A N 1
ATOM 1347 C CA . THR A 1 177 ? 14.301 11.516 -20.833 1.00 56.31 177 THR A CA 1
ATOM 1348 C C . THR A 1 177 ? 13.775 12.797 -20.194 1.00 56.31 177 THR A C 1
ATOM 1350 O O . THR A 1 177 ? 12.565 13.000 -20.165 1.00 56.31 177 THR A O 1
ATOM 1353 N N . GLY A 1 178 ? 14.699 13.589 -19.638 1.00 44.50 178 GLY A N 1
ATOM 1354 C CA . GLY A 1 178 ? 14.426 14.749 -18.779 1.00 44.50 178 GLY A CA 1
ATOM 1355 C C . GLY A 1 178 ? 13.704 15.930 -19.412 1.00 44.50 178 GLY A C 1
ATOM 1356 O O . GLY A 1 178 ? 13.525 15.956 -20.649 1.00 44.50 178 GLY A O 1
#

Nearest PDB structures (foldseek):
  2ivz-assembly4_D  TM=9.072E-01  e=2.330E-11  Escherichia coli
  2ivz-assembly3_C  TM=9.081E-01  e=4.194E-11  Escherichia coli
  2ivz-assembly2_B  TM=8.892E-01  e=4.194E-11  Escherichia coli
  4r40-assembly1_A  TM=9.178E-01  e=4.405E-10  Yersinia pestis CO92
  4r40-assembly2_C  TM=8.703E-01  e=1.036E-09  Yersinia pestis CO92

Solvent-accessible surface area (backbone atoms only — not comparable to full-atom values): 10554 Å² total; per-residue (Å²): 135,87,88,86,87,86,86,84,84,83,87,72,81,80,76,80,80,80,85,67,90,80,88,76,92,80,82,86,74,78,43,80,27,64,25,89,81,59,69,35,37,36,35,28,58,96,39,24,40,30,43,30,39,56,92,79,67,53,72,44,77,57,53,77,88,94,48,46,26,37,56,52,26,54,27,54,87,50,55,34,32,39,28,27,36,37,66,87,95,38,34,28,34,31,37,34,46,64,94,46,67,81,67,42,77,64,55,81,77,99,42,44,29,38,51,51,24,52,30,58,86,62,51,38,30,42,26,26,30,39,79,86,79,43,32,28,41,29,40,34,33,71,88,81,55,49,75,43,78,75,54,84,70,83,31,41,38,41,70,47,40,54,39,88,84,47,85,44,74,50,65,46,75,43,66,77,70,130

Secondary structure (DSSP, 8-state):
------------------------S--SS--EEE-TTS--EEEEETTEEEEE-TTT--EEE-S-SSSEEEEEEE-TTSSEEEEEEEETTEEEEEEEETT----EE---SSS-EEEEEE-TTSSEEEEEE-TTSS-EEEEEETTT--EEE----SSEEEEEEE-TTSS-EEEEEE-S--

pLDDT: mean 79.54, std 21.82, range [26.56, 98.56]

Radius of gyration: 19.77 Å; Cα contacts (8 Å, |Δi|>4): 394; chains: 1; bounding box: 80×40×40 Å

Mean predicted aligned error: 10.76 Å

Foldseek 3Di:
DDDDDDDDDDDDPPDDDDDQDDDDPDDDDWDWEAEPNRQWIWTDDPQFIWIAGSVPRDIDTQDDPDWRWHQWEAANRRQKIWIWTDDDPETFIWMATPVHDDIGTLDDDDKHWHLWYDQNVRQKIWIWICPVPATFIWIAGRPVSDIDTDDDDPWHWDNWYADNNRPDIDIDTDDPPD

Sequence (178 aa):
MHRLSALLLSLLPFATAIAVPVSLHEGTRIAVSASHGGERISMDLAGRIWLVDPGNGLARGLTPPGRIDRRPALSPDGSRIVYESRTGDRSQLWLVDTAGGQPRQITFGGFDHHSPAWHPDGHQIVMVSNRSGNDDLWALNIDSLELQQLSFSTGNERDPAYSADGSRIAYVMHDATG